Protein AF-A0A0F9GPG9-F1 (afdb_monomer)

pLDDT: mean 89.36, std 7.51, range [55.94, 97.75]

Secondary structure (DSSP, 8-state):
---PPP-HHHHHHHHHHHHHHHT-SSPPPPS-S-TT-GGGGG-TTHHHHH--SS---S---SS--GGGBTTEEEEEETTEEEEEETTT-SB--SPPTT--B-GGG-SSEEEEEEEE-TT--EEEEEEETTS-EEEESSSTT-B-HHHHTTS-TGGGS-HHHHHHHHHH-------PPPGGGGS-TTTEEEEEEEEGGGHHHHHHHHHSS-GGGSPPSEEEE-SSEEEEEETTTEEEEEETTSEEEEEEE--

Organism: NCBI:txid412755

Nearest PDB structures (foldseek):
  3q1i-assembly1_A  TM=3.525E-01  e=1.245E-01  Homo sapiens
  9gvj-assembly1_A  TM=6.047E-01  e=9.424E-01  Homo sapiens
  6ax4-assembly1_A  TM=2.260E-01  e=9.812E-02  Homo sapiens
  8eti-assembly1_5  TM=2.916E-01  e=1.196E+00  Schizosaccharomyces pombe

Structure (mmCIF, N/CA/C/O backbone):
data_AF-A0A0F9GPG9-F1
#
_entry.id   AF-A0A0F9GPG9-F1
#
loop_
_atom_site.group_PDB
_atom_site.id
_atom_site.type_symbol
_atom_site.label_atom_id
_atom_site.label_alt_id
_atom_site.label_comp_id
_atom_site.label_asym_id
_atom_site.label_entity_id
_atom_site.label_seq_id
_atom_site.pdbx_PDB_ins_code
_atom_site.Cartn_x
_atom_site.Cartn_y
_atom_site.Cartn_z
_atom_site.occupancy
_atom_site.B_iso_or_equiv
_atom_site.auth_seq_id
_atom_site.auth_comp_id
_atom_site.auth_asym_id
_atom_site.auth_atom_id
_atom_site.pdbx_PDB_model_num
ATOM 1 N N . SER A 1 1 ? 16.331 -36.054 -26.263 1.00 68.69 1 SER A N 1
ATOM 2 C CA . SER A 1 1 ? 16.719 -34.636 -26.352 1.00 68.69 1 SER A CA 1
ATOM 3 C C . SER A 1 1 ? 15.839 -33.972 -27.388 1.00 68.69 1 SER A C 1
ATOM 5 O O . SER A 1 1 ? 15.590 -34.566 -28.433 1.00 68.69 1 SER A O 1
ATOM 7 N N . GLU A 1 2 ? 15.337 -32.779 -27.102 1.00 76.94 2 GLU A N 1
ATOM 8 C CA . GLU A 1 2 ? 14.617 -31.983 -28.095 1.00 76.94 2 GLU A CA 1
ATOM 9 C C . GLU A 1 2 ? 15.637 -31.243 -28.975 1.00 76.94 2 GLU A C 1
ATOM 11 O O . GLU A 1 2 ? 16.604 -30.677 -28.465 1.00 76.94 2 GLU A O 1
ATOM 16 N N . ARG A 1 3 ? 15.480 -31.305 -30.302 1.00 82.81 3 ARG A N 1
ATOM 17 C CA . ARG A 1 3 ? 16.313 -30.563 -31.261 1.00 82.81 3 ARG A CA 1
ATOM 18 C C . ARG A 1 3 ? 15.486 -29.406 -31.807 1.00 82.81 3 ARG A C 1
ATOM 20 O O . ARG A 1 3 ? 14.635 -29.618 -32.664 1.00 82.81 3 ARG A O 1
ATOM 27 N N . VAL A 1 4 ? 15.750 -28.199 -31.320 1.00 84.75 4 VAL A N 1
ATOM 28 C CA . VAL A 1 4 ? 15.078 -26.977 -31.779 1.00 84.75 4 VAL A CA 1
ATOM 29 C C . VAL A 1 4 ? 15.899 -26.348 -32.907 1.00 84.75 4 VAL A C 1
ATOM 31 O O . VAL A 1 4 ? 17.116 -26.194 -32.784 1.00 84.75 4 VAL A O 1
ATOM 34 N N . ARG A 1 5 ? 15.255 -26.006 -34.030 1.00 89.81 5 ARG A N 1
ATOM 35 C CA . ARG A 1 5 ? 15.913 -25.311 -35.147 1.00 89.81 5 ARG A CA 1
ATOM 36 C C . ARG A 1 5 ? 16.256 -23.884 -34.718 1.00 89.81 5 ARG A C 1
ATOM 38 O O . ARG A 1 5 ? 15.381 -23.157 -34.266 1.00 89.81 5 ARG A O 1
ATOM 45 N N . TYR A 1 6 ? 17.515 -23.482 -34.890 1.00 91.25 6 TYR A N 1
ATOM 46 C CA . TYR A 1 6 ? 17.939 -22.113 -34.605 1.00 91.25 6 TYR A CA 1
ATOM 47 C C . TYR A 1 6 ? 17.293 -21.131 -35.590 1.00 91.25 6 TYR A C 1
ATOM 49 O O . TYR A 1 6 ? 17.505 -21.231 -36.801 1.00 91.25 6 TYR A O 1
ATOM 57 N N . ASP A 1 7 ? 16.533 -20.180 -35.051 1.00 95.00 7 ASP A N 1
ATOM 58 C CA . ASP A 1 7 ? 15.988 -19.036 -35.772 1.00 95.00 7 ASP A CA 1
ATOM 59 C C . ASP A 1 7 ? 16.677 -17.763 -35.275 1.00 95.00 7 ASP A C 1
ATOM 61 O O . ASP A 1 7 ? 16.446 -17.280 -34.165 1.00 95.00 7 ASP A O 1
ATOM 65 N N . ARG A 1 8 ? 17.558 -17.222 -36.116 1.00 95.25 8 ARG A N 1
ATOM 66 C CA . ARG A 1 8 ? 18.356 -16.042 -35.784 1.00 95.25 8 ARG A CA 1
ATOM 67 C C . ARG A 1 8 ? 17.502 -14.793 -35.565 1.00 95.25 8 ARG A C 1
ATOM 69 O O . ARG A 1 8 ? 17.869 -13.976 -34.724 1.00 95.25 8 ARG A O 1
ATOM 76 N N . VAL A 1 9 ? 16.416 -14.634 -36.321 1.00 96.31 9 VAL A N 1
ATOM 77 C CA . VAL A 1 9 ? 15.553 -13.446 -36.242 1.00 96.31 9 VAL A CA 1
ATOM 78 C C . VAL A 1 9 ? 14.793 -13.478 -34.926 1.00 96.31 9 VAL A C 1
ATOM 80 O O . VAL A 1 9 ? 14.908 -12.548 -34.132 1.00 96.31 9 VAL A O 1
ATOM 83 N N . PHE A 1 10 ? 14.148 -14.607 -34.631 1.00 94.81 10 PHE A N 1
ATOM 84 C CA . PHE A 1 10 ? 13.425 -14.797 -33.377 1.00 94.81 10 PHE A CA 1
ATOM 85 C C . PHE A 1 10 ? 14.330 -14.630 -32.146 1.00 94.81 10 PHE A C 1
ATOM 87 O O . PHE A 1 10 ? 13.951 -13.988 -31.166 1.00 94.81 10 PHE A O 1
ATOM 94 N N . CYS A 1 11 ? 15.563 -15.151 -32.196 1.00 94.88 11 CYS A N 1
ATOM 95 C CA . CYS A 1 11 ? 16.537 -14.930 -31.127 1.00 94.88 11 CYS A CA 1
ATOM 96 C C . CYS A 1 11 ? 16.892 -13.445 -30.950 1.00 94.88 11 CYS A C 1
ATOM 98 O O . CYS A 1 11 ? 17.028 -12.992 -29.814 1.00 94.88 11 CYS A O 1
ATOM 100 N N . GLY A 1 12 ? 17.031 -12.690 -32.043 1.00 96.62 12 GLY A N 1
ATOM 101 C CA . GLY A 1 12 ? 17.255 -11.244 -31.992 1.00 96.62 12 GLY A CA 1
ATOM 102 C C . GLY A 1 12 ? 16.108 -10.506 -31.299 1.00 96.62 12 GLY A C 1
ATOM 103 O O . GLY A 1 12 ? 16.347 -9.733 -30.372 1.00 96.62 12 GLY A O 1
ATOM 104 N N . ASP A 1 13 ? 14.866 -10.817 -31.668 1.00 96.94 13 ASP A N 1
ATOM 105 C CA . ASP A 1 13 ? 13.670 -10.195 -31.083 1.00 96.94 13 ASP A CA 1
ATOM 106 C C . ASP A 1 13 ? 13.546 -10.469 -29.577 1.00 96.94 13 ASP A C 1
ATOM 108 O O . ASP A 1 13 ? 13.182 -9.587 -28.790 1.00 96.94 13 ASP A O 1
ATOM 112 N N . LEU A 1 14 ? 13.889 -11.687 -29.147 1.00 95.94 14 LEU A N 1
ATOM 113 C CA . LEU A 1 14 ? 13.918 -12.046 -27.730 1.00 95.94 14 LEU A CA 1
ATOM 114 C C . LEU A 1 14 ? 14.990 -11.274 -26.955 1.00 95.94 14 LEU A C 1
ATOM 116 O O . LEU A 1 14 ? 14.722 -10.850 -25.829 1.00 95.94 14 LEU A O 1
ATOM 120 N N . LEU A 1 15 ? 16.174 -11.063 -27.538 1.00 94.12 15 LEU A N 1
ATOM 121 C CA . LEU A 1 15 ? 17.240 -10.275 -26.912 1.00 94.12 15 LEU A CA 1
ATOM 122 C C . LEU A 1 15 ? 16.834 -8.808 -26.752 1.00 94.12 15 LEU A C 1
ATOM 124 O O . LEU A 1 15 ? 17.028 -8.238 -25.678 1.00 94.12 15 LEU A O 1
ATOM 128 N N . GLU A 1 16 ? 16.202 -8.214 -27.764 1.00 95.12 16 GLU A N 1
ATOM 129 C CA . GLU A 1 16 ? 15.702 -6.839 -27.679 1.00 95.12 16 GLU A CA 1
ATOM 130 C C . GLU A 1 16 ? 14.560 -6.704 -26.662 1.00 95.12 16 GLU A C 1
ATOM 132 O O . GLU A 1 16 ? 14.532 -5.763 -25.862 1.00 95.12 16 GLU A O 1
ATOM 137 N N . LYS A 1 17 ? 13.648 -7.685 -26.601 1.00 94.44 17 LYS A N 1
ATOM 138 C CA . LYS A 1 17 ? 12.618 -7.744 -25.553 1.00 94.44 17 LYS A CA 1
ATOM 139 C C . LYS A 1 17 ? 13.243 -7.847 -24.161 1.00 94.44 17 LYS A C 1
ATOM 141 O O . LYS A 1 17 ? 12.819 -7.125 -23.258 1.00 94.44 17 LYS A O 1
ATOM 146 N N . ALA A 1 18 ? 14.233 -8.721 -23.982 1.00 92.06 18 ALA A N 1
ATOM 147 C CA . ALA A 1 18 ? 14.932 -8.883 -22.712 1.00 92.06 18 ALA A CA 1
ATOM 148 C C . ALA A 1 18 ? 15.613 -7.577 -22.299 1.00 92.06 18 ALA A C 1
ATOM 150 O O . ALA A 1 18 ? 15.407 -7.120 -21.177 1.00 92.06 18 ALA A O 1
ATOM 151 N N . LYS A 1 19 ? 16.335 -6.930 -23.223 1.00 91.25 19 LYS A N 1
ATOM 152 C CA . LYS A 1 19 ? 16.981 -5.633 -23.006 1.00 91.25 19 LYS A CA 1
ATOM 153 C C . LYS A 1 19 ? 15.976 -4.581 -22.542 1.00 91.25 19 LYS A C 1
ATOM 155 O O . LYS A 1 19 ? 16.194 -3.977 -21.498 1.00 91.25 19 LYS A O 1
ATOM 160 N N . ARG A 1 20 ? 14.840 -4.439 -23.236 1.00 91.88 20 ARG A N 1
ATOM 161 C CA . ARG A 1 20 ? 13.764 -3.510 -22.851 1.00 91.88 20 ARG A CA 1
ATOM 162 C C . ARG A 1 20 ? 13.252 -3.756 -21.430 1.00 91.88 20 ARG A C 1
ATOM 164 O O . ARG A 1 20 ? 13.026 -2.800 -20.698 1.00 91.88 20 ARG A O 1
ATOM 171 N N . ILE A 1 21 ? 13.069 -5.019 -21.039 1.00 91.31 21 ILE A N 1
ATOM 172 C CA . ILE A 1 21 ? 12.574 -5.383 -19.703 1.00 91.31 21 ILE A CA 1
ATOM 173 C C . ILE A 1 21 ? 13.621 -5.070 -18.629 1.00 91.31 21 ILE A C 1
ATOM 175 O O . ILE A 1 21 ? 13.302 -4.423 -17.634 1.00 91.31 21 ILE A O 1
ATOM 179 N N . ILE A 1 22 ? 14.872 -5.503 -18.812 1.00 88.56 22 ILE A N 1
ATOM 180 C CA . ILE A 1 22 ? 15.907 -5.352 -17.775 1.00 88.56 22 ILE A CA 1
ATOM 181 C C . ILE A 1 22 ? 16.352 -3.900 -17.580 1.00 88.56 22 ILE A C 1
ATOM 183 O O . ILE A 1 22 ? 16.877 -3.581 -16.513 1.00 88.56 22 ILE A O 1
ATOM 187 N N . THR A 1 23 ? 16.152 -3.036 -18.583 1.00 90.88 23 THR A N 1
ATOM 188 C CA . THR A 1 23 ? 16.449 -1.599 -18.502 1.00 90.88 23 THR A CA 1
ATOM 189 C C . THR A 1 23 ? 15.229 -0.730 -18.197 1.00 90.88 23 THR A C 1
ATOM 191 O O . THR A 1 23 ? 15.353 0.493 -18.232 1.00 90.88 23 THR A O 1
ATOM 194 N N . SER A 1 24 ? 14.053 -1.312 -17.943 1.00 90.81 24 SER A N 1
ATOM 195 C CA . SER A 1 24 ? 12.853 -0.532 -17.624 1.00 90.81 24 SER A CA 1
ATOM 196 C C . SER A 1 24 ? 12.972 0.100 -16.239 1.00 90.81 24 SER A C 1
ATOM 198 O O . SER A 1 24 ? 13.228 -0.609 -15.268 1.00 90.81 24 SER A O 1
ATOM 200 N N . TYR A 1 25 ? 12.755 1.413 -16.148 1.00 87.56 25 TYR A N 1
ATOM 201 C CA . TYR A 1 25 ? 12.694 2.146 -14.874 1.00 87.56 25 TYR A CA 1
ATOM 202 C C . TYR A 1 25 ? 11.343 1.991 -14.176 1.00 87.56 25 TYR A C 1
ATOM 204 O O . TYR A 1 25 ? 11.247 2.154 -12.965 1.00 87.56 25 TYR A O 1
ATOM 212 N N . GLU A 1 26 ? 10.304 1.667 -14.941 1.00 88.06 26 GLU A N 1
ATOM 213 C CA . GLU A 1 26 ? 8.936 1.558 -14.455 1.00 88.06 26 GLU A CA 1
ATOM 214 C C . GLU A 1 26 ? 8.450 0.107 -14.522 1.00 88.06 26 GLU A C 1
ATOM 216 O O . GLU A 1 26 ? 8.927 -0.674 -15.364 1.00 88.06 26 GLU A O 1
ATOM 221 N N . PRO A 1 27 ? 7.504 -0.280 -13.646 1.00 88.88 27 PRO A N 1
ATOM 222 C CA . PRO A 1 27 ? 6.805 -1.543 -13.806 1.00 88.88 27 PRO A CA 1
ATOM 223 C C . PRO A 1 27 ? 6.096 -1.585 -15.171 1.00 88.88 27 PRO A C 1
ATOM 225 O O . PRO A 1 27 ? 5.687 -0.547 -15.695 1.00 88.88 27 PRO A O 1
ATOM 228 N N . PRO A 1 28 ? 5.944 -2.777 -15.772 1.00 89.81 28 PRO A N 1
ATOM 229 C CA . PRO A 1 28 ? 5.244 -2.905 -17.040 1.00 89.81 28 PRO A CA 1
ATOM 230 C C . PRO A 1 28 ? 3.788 -2.430 -16.909 1.00 89.81 28 PRO A C 1
ATOM 232 O O . PRO A 1 28 ? 3.188 -2.573 -15.838 1.00 89.81 28 PRO A O 1
ATOM 235 N N . PRO A 1 29 ? 3.186 -1.919 -17.998 1.00 88.88 29 PRO A N 1
ATOM 236 C CA . PRO A 1 29 ? 1.769 -1.595 -18.000 1.00 88.88 29 PRO A CA 1
ATOM 237 C C . PRO A 1 29 ? 0.932 -2.851 -17.737 1.00 88.88 29 PRO A C 1
ATOM 239 O O . PRO A 1 29 ? 1.374 -3.984 -17.956 1.00 88.88 29 PRO A O 1
ATOM 242 N N . ARG A 1 30 ? -0.314 -2.646 -17.300 1.00 90.12 30 ARG A N 1
ATOM 243 C CA . ARG A 1 30 ? -1.268 -3.745 -17.120 1.00 90.12 30 ARG A CA 1
ATOM 244 C C . ARG A 1 30 ? -1.416 -4.522 -18.427 1.00 90.12 30 ARG A C 1
ATOM 246 O O . ARG A 1 30 ? -1.645 -3.931 -19.478 1.00 90.12 30 ARG A O 1
ATOM 253 N N . ALA A 1 31 ? -1.347 -5.847 -18.338 1.00 91.38 31 ALA A N 1
ATOM 254 C CA . ALA A 1 31 ? -1.571 -6.718 -19.490 1.00 91.38 31 ALA A CA 1
ATOM 255 C C . ALA A 1 31 ? -3.038 -6.706 -19.958 1.00 91.38 31 ALA A C 1
ATOM 257 O O . ALA A 1 31 ? -3.307 -6.878 -21.143 1.00 91.38 31 ALA A O 1
ATOM 258 N N . PHE A 1 32 ? -3.979 -6.475 -19.033 1.00 93.69 32 PHE A N 1
ATOM 259 C CA . PHE A 1 32 ? -5.420 -6.534 -19.280 1.00 93.69 32 PHE A CA 1
ATOM 260 C C . PHE A 1 32 ? -6.154 -5.366 -18.619 1.00 93.69 32 PHE A C 1
ATOM 262 O O . PHE A 1 32 ? -5.660 -4.754 -17.671 1.00 93.69 32 PHE A O 1
ATOM 269 N N . ASN A 1 33 ? -7.364 -5.088 -19.104 1.00 92.31 33 ASN A N 1
ATOM 270 C CA . ASN A 1 33 ? -8.219 -3.993 -18.642 1.00 92.31 33 ASN A CA 1
ATOM 271 C C . ASN A 1 33 ? -9.228 -4.395 -17.551 1.00 92.31 33 ASN A C 1
ATOM 273 O O . ASN A 1 33 ? -9.909 -3.521 -17.022 1.00 92.31 33 ASN A O 1
ATOM 277 N N . ARG A 1 34 ? -9.319 -5.682 -17.183 1.00 91.06 34 ARG A N 1
ATOM 278 C CA . ARG A 1 34 ? -10.198 -6.161 -16.105 1.00 91.06 34 ARG A CA 1
ATOM 279 C C . ARG A 1 34 ? -9.460 -7.049 -15.105 1.00 91.06 34 ARG A C 1
ATOM 281 O O . ARG A 1 34 ? -8.709 -7.940 -15.500 1.00 91.06 34 ARG A O 1
ATOM 288 N N . ARG A 1 35 ? -9.714 -6.833 -13.808 1.00 89.94 35 ARG A N 1
ATOM 289 C CA . ARG A 1 35 ? -9.111 -7.589 -12.689 1.00 89.94 35 ARG A CA 1
ATOM 290 C C . ARG A 1 35 ? -9.502 -9.070 -12.684 1.00 89.94 35 ARG A C 1
ATOM 292 O O . ARG A 1 35 ? -8.724 -9.912 -12.230 1.00 89.94 35 ARG A O 1
ATOM 299 N N . ASP A 1 36 ? -10.712 -9.374 -13.131 1.00 89.38 36 ASP A N 1
ATOM 300 C CA . ASP A 1 36 ? -11.318 -10.707 -13.159 1.00 89.38 36 ASP A CA 1
ATOM 301 C C . ASP A 1 36 ? -11.015 -11.486 -14.450 1.00 89.38 36 ASP A C 1
ATOM 303 O O . ASP A 1 36 ? -11.501 -12.602 -14.619 1.00 89.38 36 ASP A O 1
ATOM 307 N N . TYR A 1 37 ? -10.182 -10.941 -15.347 1.00 95.25 37 TYR A N 1
ATOM 308 C CA . TYR A 1 37 ? -9.718 -11.676 -16.519 1.00 95.25 37 TYR A CA 1
ATOM 309 C C . TYR A 1 37 ? -9.023 -12.978 -16.097 1.00 95.25 37 TYR A C 1
ATOM 311 O O . TYR A 1 37 ? -8.226 -12.975 -15.155 1.00 95.25 37 TYR A O 1
ATOM 319 N N . TYR A 1 38 ? -9.313 -14.089 -16.783 1.00 94.00 38 TYR A N 1
ATOM 320 C CA . TYR A 1 38 ? -8.936 -15.428 -16.310 1.00 94.00 38 TYR A CA 1
ATOM 321 C C . TYR A 1 38 ? -7.421 -15.572 -16.064 1.00 94.00 38 TYR A C 1
ATOM 323 O O . TYR A 1 38 ? -7.024 -16.135 -15.048 1.00 94.00 38 TYR A O 1
ATOM 331 N N . GLU A 1 39 ? -6.567 -14.961 -16.896 1.00 94.94 39 GLU A N 1
ATOM 332 C CA . GLU A 1 39 ? -5.103 -14.989 -16.707 1.00 94.94 39 GLU A CA 1
ATOM 333 C C . GLU A 1 39 ? -4.634 -14.150 -15.514 1.00 94.94 39 GLU A C 1
ATOM 335 O O . GLU A 1 39 ? -3.650 -14.489 -14.859 1.00 94.94 39 GLU A O 1
ATOM 340 N N . CYS A 1 40 ? -5.364 -13.087 -15.157 1.00 92.56 40 CYS A N 1
ATOM 341 C CA . CYS A 1 40 ? -5.119 -12.377 -13.902 1.00 92.56 40 CYS A CA 1
ATOM 342 C C . CYS A 1 40 ? -5.455 -13.248 -12.685 1.00 92.56 40 CYS A C 1
ATOM 344 O O . CYS A 1 40 ? -4.947 -12.973 -11.603 1.00 92.56 40 CYS A O 1
ATOM 346 N N . GLY A 1 41 ? -6.290 -14.282 -12.829 1.00 88.19 41 GLY A N 1
ATOM 347 C CA . GLY A 1 41 ? -6.581 -15.260 -11.778 1.00 88.19 41 GLY A CA 1
ATOM 348 C C . GLY A 1 41 ? -5.370 -16.092 -11.347 1.00 88.19 41 GLY A C 1
ATOM 349 O O . GLY A 1 41 ? -5.319 -16.504 -10.192 1.00 88.19 41 GLY A O 1
ATOM 350 N N . TRP A 1 42 ? -4.388 -16.280 -12.233 1.00 91.12 42 TRP A N 1
ATOM 351 C CA . TRP A 1 42 ? -3.187 -17.096 -11.993 1.00 91.12 42 TRP A CA 1
ATOM 352 C C . TRP A 1 42 ? -1.891 -16.279 -11.905 1.00 91.12 42 TRP A C 1
ATOM 354 O O . TRP A 1 42 ? -0.800 -16.840 -11.889 1.00 91.12 42 TRP A O 1
ATOM 364 N N . CYS A 1 43 ? -1.985 -14.949 -11.880 1.00 92.19 43 CYS A N 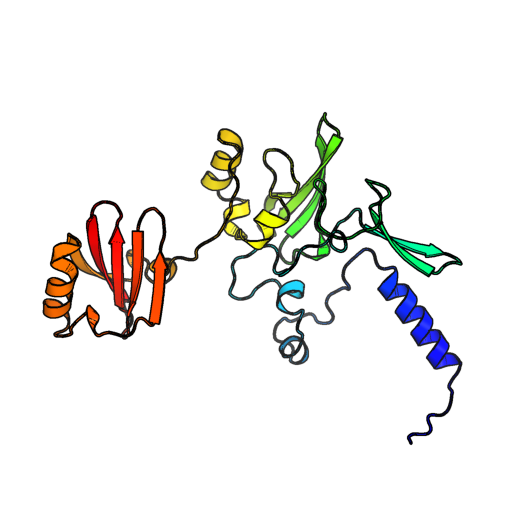1
ATOM 365 C CA . CYS A 1 43 ? -0.820 -14.073 -11.823 1.00 92.19 43 CYS A CA 1
ATOM 366 C C . CYS A 1 43 ? -0.409 -13.788 -10.371 1.00 92.19 43 CYS A C 1
ATOM 368 O O . CYS A 1 43 ? -1.145 -13.122 -9.642 1.00 92.19 43 CYS A O 1
ATOM 370 N N . ASP A 1 44 ? 0.805 -14.177 -9.977 1.00 91.06 44 ASP A N 1
ATOM 371 C CA . ASP A 1 44 ? 1.345 -13.907 -8.630 1.00 91.06 44 ASP A CA 1
ATOM 372 C C . ASP A 1 44 ? 1.445 -12.407 -8.303 1.00 91.06 44 ASP A C 1
ATOM 374 O O . ASP A 1 44 ? 1.366 -11.993 -7.148 1.00 91.06 44 ASP A O 1
ATOM 378 N N . ALA A 1 45 ? 1.589 -11.568 -9.331 1.00 90.50 45 ALA A N 1
ATOM 379 C CA . ALA A 1 45 ? 1.670 -10.118 -9.196 1.00 90.50 45 ALA A CA 1
ATOM 380 C C . ALA A 1 45 ? 0.294 -9.426 -9.225 1.00 90.50 45 ALA A C 1
ATOM 382 O O . ALA A 1 45 ? 0.246 -8.198 -9.297 1.00 90.50 45 ALA A O 1
ATOM 383 N N . LYS A 1 46 ? -0.828 -10.166 -9.184 1.00 90.00 46 LYS A N 1
ATOM 384 C CA . LYS A 1 46 ? -2.184 -9.598 -9.295 1.00 90.00 46 LYS A CA 1
ATOM 385 C C . LYS A 1 46 ? -2.441 -8.495 -8.274 1.00 90.00 46 LYS A C 1
ATOM 387 O O . LYS A 1 46 ? -2.942 -7.442 -8.657 1.00 90.00 46 LYS A O 1
ATOM 392 N N . GLU A 1 47 ? -2.080 -8.718 -7.013 1.00 87.88 47 GLU A N 1
ATOM 393 C CA . GLU A 1 47 ? -2.330 -7.751 -5.939 1.00 87.88 47 GLU A CA 1
ATOM 394 C C . GLU A 1 47 ? -1.427 -6.515 -6.060 1.00 87.88 47 GLU A C 1
ATOM 396 O O . GLU A 1 47 ? -1.872 -5.420 -5.753 1.00 87.88 47 GLU A O 1
ATOM 401 N N . ILE A 1 48 ? -0.203 -6.644 -6.586 1.00 88.88 48 ILE A N 1
ATOM 402 C CA . ILE A 1 48 ? 0.657 -5.484 -6.891 1.00 88.88 48 ILE A CA 1
ATOM 403 C C . ILE A 1 48 ? 0.085 -4.704 -8.072 1.00 88.88 48 ILE A C 1
ATOM 405 O O . ILE A 1 48 ? -0.048 -3.488 -8.022 1.00 88.88 48 ILE A O 1
ATOM 409 N N . CYS A 1 49 ? -0.289 -5.416 -9.133 1.00 90.56 49 CYS A N 1
ATOM 410 C CA . CYS A 1 49 ? -0.829 -4.828 -10.345 1.00 90.56 49 CYS A CA 1
ATOM 411 C C . CYS A 1 49 ? -2.135 -4.094 -10.039 1.00 90.56 49 CYS A C 1
ATOM 413 O O . CYS A 1 49 ? -2.260 -2.901 -10.284 1.00 90.56 49 CYS A O 1
ATOM 415 N N . TRP A 1 50 ? -3.150 -4.783 -9.526 1.00 88.00 50 TRP A N 1
ATOM 416 C CA . TRP A 1 50 ? -4.491 -4.234 -9.321 1.00 88.00 50 TRP A CA 1
ATOM 417 C C . TRP A 1 50 ? -4.675 -3.508 -7.987 1.00 88.00 50 TRP A C 1
ATOM 419 O O . TRP A 1 50 ? -5.650 -2.773 -7.829 1.00 88.00 50 TRP A O 1
ATOM 429 N N . GLY A 1 51 ? -3.742 -3.651 -7.055 1.00 84.94 51 GLY A N 1
ATOM 430 C CA . GLY A 1 51 ? -3.945 -3.315 -5.652 1.00 84.94 51 GLY A CA 1
ATOM 431 C C . GLY A 1 51 ? -4.576 -4.491 -4.898 1.00 84.94 51 GLY A C 1
ATOM 432 O O . GLY A 1 51 ? -5.197 -5.372 -5.517 1.00 84.94 51 GLY A O 1
ATOM 433 N N . PRO A 1 52 ? -4.437 -4.529 -3.571 1.00 76.50 52 PRO A N 1
ATOM 434 C CA . PRO A 1 52 ? -4.956 -5.626 -2.780 1.00 76.50 52 PRO A CA 1
ATOM 435 C C . PRO A 1 52 ? -6.490 -5.647 -2.757 1.00 76.50 52 PRO A C 1
ATOM 437 O O . PRO A 1 52 ? -7.152 -4.614 -2.772 1.00 76.50 52 PRO A O 1
ATOM 440 N N . SER A 1 53 ? -7.058 -6.849 -2.754 1.00 67.00 53 SER A N 1
ATOM 441 C CA . SER A 1 53 ? -8.506 -7.100 -2.757 1.00 67.00 53 SER A CA 1
ATOM 442 C C . SER A 1 53 ? -9.126 -7.153 -1.358 1.00 67.00 53 SER A C 1
ATOM 444 O O . SER A 1 53 ? -10.316 -6.897 -1.208 1.00 67.00 53 SER A O 1
ATOM 446 N N . ARG A 1 54 ? -8.334 -7.530 -0.346 1.00 55.94 54 ARG A N 1
ATOM 447 C CA . ARG A 1 54 ? -8.796 -7.765 1.039 1.00 55.94 54 ARG A CA 1
ATOM 448 C C . ARG A 1 54 ? -7.892 -7.175 2.115 1.00 55.94 54 ARG A C 1
ATOM 450 O O . ARG A 1 54 ? -8.253 -7.169 3.284 1.00 55.94 54 ARG A O 1
ATOM 457 N N . GLN A 1 55 ? -6.689 -6.760 1.738 1.00 57.06 55 GLN A N 1
ATOM 458 C CA . GLN A 1 55 ? -5.695 -6.239 2.662 1.00 57.06 55 GLN A CA 1
ATOM 459 C C . GLN A 1 55 ? -5.603 -4.757 2.391 1.00 57.06 55 GLN A C 1
ATOM 461 O O . GLN A 1 55 ? -5.106 -4.356 1.350 1.00 57.06 55 GLN A O 1
ATOM 466 N N . ASN A 1 56 ? -6.111 -3.948 3.307 1.00 64.50 56 ASN A N 1
ATOM 467 C CA . ASN A 1 56 ? -6.062 -2.500 3.214 1.00 64.50 56 ASN A CA 1
ATOM 468 C C . ASN A 1 56 ? -4.617 -2.011 3.444 1.00 64.50 56 ASN A C 1
ATOM 470 O O . ASN A 1 56 ? -4.380 -1.250 4.366 1.00 64.50 56 ASN A O 1
ATOM 474 N N . MET A 1 57 ? -3.631 -2.500 2.685 1.00 78.19 57 MET A N 1
ATOM 475 C CA . MET A 1 57 ? -2.263 -1.989 2.677 1.00 78.19 57 MET A CA 1
ATOM 476 C C . MET A 1 57 ? -2.009 -1.264 1.362 1.00 78.19 57 MET A C 1
ATOM 478 O O . MET A 1 57 ? -2.389 -1.734 0.291 1.00 78.19 57 MET A O 1
ATOM 482 N N . VAL A 1 58 ? -1.365 -0.110 1.430 1.00 88.50 58 VAL A N 1
ATOM 483 C CA . VAL A 1 58 ? -1.126 0.726 0.250 1.00 88.50 58 VAL A CA 1
ATOM 484 C C . VAL A 1 58 ? -0.107 0.092 -0.700 1.00 88.50 58 VAL A C 1
ATOM 486 O O . VAL A 1 58 ? -0.263 0.178 -1.918 1.00 88.50 58 VAL A O 1
ATOM 489 N N . LEU A 1 59 ? 0.917 -0.566 -0.154 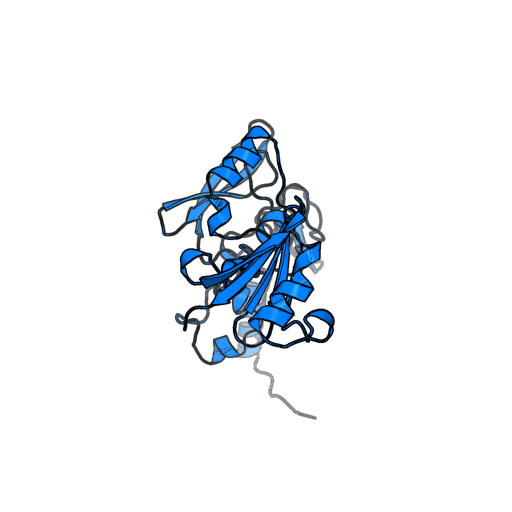1.00 90.38 59 LEU A N 1
ATOM 490 C CA . LEU A 1 59 ? 2.015 -1.162 -0.907 1.00 90.38 59 LEU A CA 1
ATOM 491 C C . LEU A 1 59 ? 2.101 -2.678 -0.644 1.00 90.38 59 LEU A C 1
ATOM 493 O O . LEU A 1 59 ? 2.770 -3.094 0.303 1.00 90.38 59 LEU A O 1
ATOM 497 N N . PRO A 1 60 ? 1.485 -3.527 -1.491 1.00 86.44 60 PRO A N 1
ATOM 498 C CA . PRO A 1 60 ? 1.411 -4.981 -1.305 1.00 86.44 60 PRO A CA 1
ATOM 499 C C . PRO A 1 60 ? 2.703 -5.703 -1.728 1.00 86.44 60 PRO A C 1
ATOM 501 O O . PRO A 1 60 ? 2.696 -6.689 -2.466 1.00 86.44 60 PRO A O 1
ATOM 504 N N . ILE A 1 61 ? 3.845 -5.195 -1.271 1.00 87.62 61 ILE A N 1
ATOM 505 C CA . ILE A 1 61 ? 5.169 -5.773 -1.490 1.00 87.62 61 ILE A CA 1
ATOM 506 C C . ILE A 1 61 ? 5.611 -6.412 -0.181 1.00 87.62 61 ILE A C 1
ATOM 508 O O . ILE A 1 61 ? 5.637 -5.745 0.844 1.00 87.62 61 ILE A O 1
ATOM 512 N N . LYS A 1 62 ? 5.996 -7.692 -0.202 1.00 82.38 62 LYS A N 1
ATOM 513 C CA . LYS A 1 62 ? 6.417 -8.406 1.018 1.00 82.38 62 LYS A CA 1
ATOM 514 C C . LYS A 1 62 ? 7.785 -7.952 1.527 1.00 82.38 62 LYS A C 1
ATOM 516 O O . LYS A 1 62 ? 7.972 -7.772 2.723 1.00 82.38 62 LYS A O 1
ATOM 521 N N . GLN A 1 63 ? 8.733 -7.765 0.612 1.00 89.88 63 GLN A N 1
ATOM 522 C CA . GLN A 1 63 ? 10.101 -7.368 0.927 1.00 89.88 63 GLN A CA 1
ATOM 523 C C . GLN A 1 63 ? 10.474 -6.130 0.118 1.00 89.88 63 GLN A C 1
ATOM 525 O O . GLN A 1 63 ? 10.483 -6.164 -1.117 1.00 89.88 63 GLN A O 1
ATOM 530 N N . LEU A 1 64 ? 10.775 -5.042 0.826 1.00 92.12 64 LEU A N 1
ATOM 531 C CA . LEU A 1 64 ? 11.259 -3.830 0.186 1.00 92.12 64 LEU A CA 1
ATOM 532 C C . LEU A 1 64 ? 12.712 -3.991 -0.263 1.00 92.12 64 LEU A C 1
ATOM 534 O O . LEU A 1 64 ? 13.530 -4.627 0.401 1.00 92.12 64 LEU A O 1
ATOM 538 N N . SER A 1 65 ? 13.043 -3.352 -1.374 1.00 92.81 65 SER A N 1
ATOM 539 C CA . SER A 1 65 ? 14.403 -3.233 -1.883 1.00 92.81 65 SER A CA 1
ATOM 540 C C . SER A 1 65 ? 14.552 -1.917 -2.627 1.00 92.81 65 SER A C 1
ATOM 542 O O . SER A 1 65 ? 13.622 -1.482 -3.303 1.00 92.81 65 SER A O 1
ATOM 544 N N . CYS A 1 66 ? 15.764 -1.352 -2.630 1.00 92.19 66 CYS A N 1
ATOM 545 C CA . CYS A 1 66 ? 16.093 -0.202 -3.472 1.00 92.19 66 CYS A CA 1
ATOM 546 C C . CYS A 1 66 ? 15.820 -0.417 -4.970 1.00 92.19 66 CYS A C 1
ATOM 548 O O . CYS A 1 66 ? 15.783 0.558 -5.705 1.00 92.19 66 CYS A O 1
ATOM 550 N N . ARG A 1 67 ? 15.589 -1.649 -5.446 1.00 90.62 67 ARG A N 1
ATOM 551 C CA . ARG A 1 67 ? 15.080 -1.930 -6.804 1.00 90.62 67 ARG A CA 1
ATOM 552 C C . ARG A 1 67 ? 13.707 -1.320 -7.098 1.00 90.62 67 ARG A C 1
ATOM 554 O O . ARG A 1 67 ? 13.382 -1.134 -8.262 1.00 90.62 67 ARG A O 1
ATOM 561 N N . GLN A 1 68 ? 12.906 -1.060 -6.069 1.00 92.62 68 GLN A N 1
ATOM 562 C CA . GLN A 1 68 ? 11.562 -0.486 -6.174 1.00 92.62 68 GLN A CA 1
ATOM 563 C C . GLN A 1 68 ? 11.579 1.041 -6.025 1.00 92.62 68 GLN A C 1
ATOM 565 O O . GLN A 1 68 ? 10.516 1.648 -5.916 1.00 92.62 68 GLN A O 1
ATOM 570 N N . CYS A 1 69 ? 12.766 1.654 -5.988 1.00 94.50 69 CYS A N 1
ATOM 571 C CA . CYS A 1 69 ? 12.952 3.081 -5.771 1.00 94.50 69 CYS A CA 1
ATOM 572 C C . CYS A 1 69 ? 13.010 3.867 -7.092 1.00 94.50 69 CYS A C 1
ATOM 574 O O . CYS A 1 69 ? 13.593 3.404 -8.069 1.00 94.50 69 CYS A O 1
ATOM 576 N N . CYS A 1 70 ? 12.525 5.108 -7.091 1.00 94.50 70 CYS A N 1
ATOM 577 C CA . CYS A 1 70 ? 12.652 6.068 -8.193 1.00 94.50 70 CYS A CA 1
ATOM 578 C C . CYS A 1 70 ? 14.107 6.416 -8.532 1.00 94.50 70 CYS A C 1
ATOM 580 O O . CYS A 1 70 ? 14.406 6.827 -9.651 1.00 94.50 70 CYS A O 1
ATOM 582 N N . HIS A 1 71 ? 15.027 6.273 -7.575 1.00 93.69 71 HIS A N 1
ATOM 583 C CA . HIS A 1 71 ? 16.453 6.515 -7.807 1.00 93.69 71 HIS A CA 1
ATOM 584 C C . HIS A 1 71 ? 17.182 5.297 -8.385 1.00 93.69 71 HIS A C 1
ATOM 586 O O . HIS A 1 71 ? 18.380 5.388 -8.657 1.00 93.69 71 HIS A O 1
ATOM 592 N N . ALA A 1 72 ? 16.508 4.154 -8.528 1.00 93.81 72 ALA A N 1
ATOM 593 C CA . ALA A 1 72 ? 17.107 2.931 -9.034 1.00 93.81 72 ALA A CA 1
ATOM 594 C C . ALA A 1 72 ? 17.308 3.019 -10.551 1.00 93.81 72 ALA A C 1
ATOM 596 O O . ALA A 1 72 ? 16.358 3.184 -11.311 1.00 93.81 72 ALA A O 1
ATOM 597 N N . THR A 1 73 ? 18.554 2.860 -10.988 1.00 91.75 73 THR A N 1
ATOM 598 C CA . THR A 1 73 ? 18.941 2.973 -12.394 1.00 91.75 73 THR A CA 1
ATOM 599 C C . THR A 1 73 ? 19.633 1.693 -12.861 1.00 91.75 73 THR A C 1
ATOM 601 O O . THR A 1 73 ? 20.618 1.279 -12.233 1.00 91.75 73 THR A O 1
ATOM 604 N N . PRO A 1 74 ? 19.183 1.067 -13.964 1.00 91.25 74 PRO A N 1
ATOM 605 C CA . PRO A 1 74 ? 19.915 -0.008 -14.611 1.00 91.25 74 PRO A CA 1
ATOM 606 C C . PRO A 1 74 ? 21.158 0.551 -15.312 1.00 91.25 74 PRO A C 1
ATOM 608 O O . PRO A 1 74 ? 21.088 1.491 -16.101 1.00 91.25 74 PRO A O 1
ATOM 611 N N . LEU A 1 75 ? 22.306 -0.063 -15.054 1.00 88.44 75 LEU A N 1
ATOM 612 C CA . LEU A 1 75 ? 23.574 0.207 -15.718 1.00 88.44 75 LEU A CA 1
ATOM 613 C C . LEU A 1 75 ? 24.005 -1.045 -16.478 1.00 88.44 75 LEU A C 1
ATOM 615 O O . LEU A 1 75 ? 24.260 -2.085 -15.870 1.00 88.44 75 LEU A O 1
ATOM 619 N N . ILE A 1 76 ? 24.116 -0.927 -17.799 1.00 86.25 76 ILE A N 1
ATOM 620 C CA . ILE A 1 76 ? 24.699 -1.953 -18.667 1.00 86.25 76 ILE A CA 1
ATOM 621 C C . ILE A 1 76 ? 26.014 -1.401 -19.207 1.00 86.25 76 ILE A C 1
ATOM 623 O O . ILE A 1 76 ? 26.038 -0.328 -19.806 1.00 86.25 76 ILE A O 1
ATOM 627 N N . ASN A 1 77 ? 27.108 -2.122 -18.990 1.00 82.06 77 ASN A N 1
ATOM 628 C CA . ASN A 1 77 ? 28.427 -1.780 -19.511 1.00 82.06 77 ASN A CA 1
ATOM 629 C C . ASN A 1 77 ? 29.155 -3.040 -20.011 1.00 82.06 77 ASN A C 1
ATOM 631 O O . ASN A 1 77 ? 28.638 -4.152 -19.919 1.00 82.06 77 ASN A O 1
ATOM 635 N N . GLY A 1 78 ? 30.367 -2.869 -20.549 1.00 72.12 78 GLY A N 1
ATOM 636 C CA . GLY A 1 78 ? 31.166 -3.978 -21.086 1.00 72.12 78 GLY A CA 1
ATOM 637 C C . GLY A 1 78 ? 31.561 -5.053 -20.062 1.00 72.12 78 GLY A C 1
ATOM 638 O O . GLY A 1 78 ? 31.993 -6.126 -20.466 1.00 72.12 78 GLY A O 1
ATOM 639 N N . SER A 1 79 ? 31.403 -4.793 -18.760 1.00 75.69 79 SER A N 1
ATOM 640 C CA . SER A 1 79 ? 31.695 -5.730 -17.668 1.00 75.69 79 SER A CA 1
ATOM 641 C C . SER A 1 79 ? 30.446 -6.351 -17.025 1.00 75.69 79 SER A C 1
ATOM 643 O O . SER A 1 79 ? 30.584 -7.173 -16.121 1.00 75.69 79 SER A O 1
ATOM 645 N N . GLY A 1 80 ? 29.237 -6.020 -17.495 1.00 80.44 80 GLY A N 1
ATOM 646 C CA . GLY A 1 80 ? 27.993 -6.668 -17.077 1.00 80.44 80 GLY A CA 1
ATOM 647 C C . GLY A 1 80 ? 26.797 -5.723 -16.953 1.00 80.44 80 GLY A C 1
ATOM 648 O O . GLY A 1 80 ? 26.792 -4.595 -17.446 1.00 80.44 80 GLY A O 1
ATOM 649 N N . ALA A 1 81 ? 25.755 -6.204 -16.273 1.00 84.25 81 ALA A N 1
ATOM 650 C CA . ALA A 1 81 ? 24.554 -5.440 -15.959 1.00 84.25 81 ALA A CA 1
ATOM 651 C C . ALA A 1 81 ? 24.355 -5.387 -14.442 1.00 84.25 81 ALA A C 1
ATOM 653 O O . ALA A 1 81 ? 24.379 -6.418 -13.769 1.00 84.25 81 ALA A O 1
ATOM 654 N N . ARG A 1 82 ? 24.146 -4.189 -13.895 1.00 87.88 82 ARG A N 1
ATOM 655 C CA . ARG A 1 82 ? 23.874 -3.976 -12.468 1.00 87.88 82 ARG A CA 1
ATOM 656 C C . ARG A 1 82 ? 22.859 -2.865 -12.267 1.00 87.88 82 ARG A C 1
ATOM 658 O O . ARG A 1 82 ? 22.652 -2.044 -13.149 1.00 87.88 82 ARG A O 1
ATOM 665 N N . TRP A 1 83 ? 22.268 -2.812 -11.083 1.00 90.12 83 TRP A N 1
ATOM 666 C CA . TRP A 1 83 ? 21.429 -1.693 -10.670 1.00 90.12 83 TRP A CA 1
ATOM 667 C C . TRP A 1 83 ? 22.175 -0.824 -9.659 1.00 90.12 83 TRP A C 1
ATOM 669 O O . TRP A 1 83 ? 22.844 -1.337 -8.759 1.00 90.12 83 TRP A O 1
ATOM 679 N N . SER A 1 84 ? 22.068 0.493 -9.810 1.00 91.88 84 SER A N 1
ATOM 680 C CA . SER A 1 84 ? 22.690 1.479 -8.921 1.00 91.88 84 SER A CA 1
ATOM 681 C C . SER A 1 84 ? 21.685 2.530 -8.478 1.00 91.88 84 SER A C 1
ATOM 683 O O . SER A 1 84 ? 20.815 2.913 -9.257 1.00 91.88 84 SER A O 1
ATOM 685 N N . CYS A 1 85 ? 21.840 3.044 -7.265 1.00 93.19 85 CYS A N 1
ATOM 686 C CA . CYS A 1 85 ? 21.101 4.211 -6.813 1.00 93.19 85 CYS A CA 1
ATOM 687 C C . CYS A 1 85 ? 21.751 5.481 -7.377 1.00 93.19 85 CYS A C 1
ATOM 689 O O . CYS A 1 85 ? 22.898 5.779 -7.052 1.00 93.19 85 CYS A O 1
ATOM 691 N N . LYS A 1 86 ? 21.025 6.254 -8.192 1.00 91.94 86 LYS A N 1
ATOM 692 C CA . LYS A 1 86 ? 21.510 7.527 -8.753 1.00 91.94 86 LYS A CA 1
ATOM 693 C C . LYS A 1 86 ?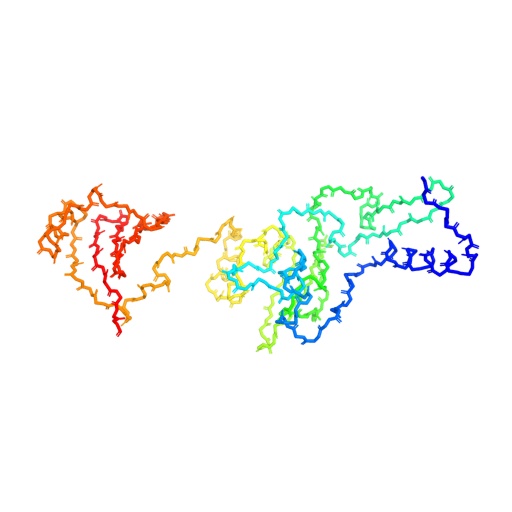 21.760 8.588 -7.675 1.00 91.94 86 LYS A C 1
ATOM 695 O O . LYS A 1 86 ? 22.623 9.436 -7.863 1.00 91.94 86 LYS A O 1
ATOM 700 N N . LYS A 1 87 ? 21.030 8.532 -6.554 1.00 90.88 87 LYS A N 1
ATOM 701 C CA . LYS A 1 87 ? 21.161 9.492 -5.447 1.00 90.88 87 LYS A CA 1
ATOM 702 C C . LYS A 1 87 ? 22.448 9.287 -4.645 1.00 90.88 87 LYS A C 1
ATOM 704 O O . LYS A 1 87 ? 23.163 10.247 -4.393 1.00 90.88 87 LYS A O 1
ATOM 709 N N . HIS A 1 88 ? 22.772 8.040 -4.302 1.00 88.75 88 HIS A N 1
ATOM 710 C CA . HIS A 1 88 ? 23.936 7.723 -3.461 1.00 88.75 88 HIS A CA 1
ATOM 711 C C . HIS A 1 88 ? 25.141 7.164 -4.228 1.00 88.75 88 HIS A C 1
ATOM 713 O O . HIS A 1 88 ? 26.205 6.987 -3.652 1.00 88.75 88 HIS A O 1
ATOM 719 N N . SER A 1 89 ? 24.997 6.866 -5.521 1.00 84.75 89 SER A N 1
ATOM 720 C CA . SER A 1 89 ? 26.040 6.249 -6.358 1.00 84.75 89 SER A CA 1
ATOM 721 C C . SER A 1 89 ? 26.536 4.871 -5.876 1.00 84.75 89 SER A C 1
ATOM 723 O O . SER A 1 89 ? 27.631 4.442 -6.238 1.00 84.75 89 SER A O 1
ATOM 725 N N . PHE A 1 90 ? 25.719 4.136 -5.112 1.00 82.12 90 PHE A N 1
ATOM 726 C CA . PHE A 1 90 ? 26.019 2.775 -4.643 1.00 82.12 90 PHE A CA 1
ATOM 727 C C . PHE A 1 90 ? 25.187 1.706 -5.364 1.00 82.12 90 PHE A C 1
ATOM 729 O O . PHE A 1 90 ? 24.175 2.004 -6.006 1.00 82.12 90 PHE A O 1
ATOM 736 N N . MET A 1 91 ? 25.618 0.444 -5.270 1.00 79.94 91 MET A N 1
ATOM 737 C CA . MET A 1 91 ? 24.844 -0.701 -5.762 1.00 79.94 91 MET A CA 1
ATOM 738 C C . MET A 1 91 ? 23.533 -0.806 -4.976 1.00 79.94 91 MET A C 1
ATOM 740 O O . MET A 1 91 ? 23.533 -0.650 -3.757 1.00 79.94 91 MET A O 1
ATOM 744 N N . VAL A 1 92 ? 22.416 -1.055 -5.664 1.00 81.06 92 VAL A N 1
ATOM 745 C CA . VAL A 1 92 ? 21.143 -1.261 -4.959 1.00 81.06 92 VAL A CA 1
ATOM 746 C C . VAL A 1 92 ? 21.166 -2.591 -4.205 1.00 81.06 92 VAL A C 1
ATOM 748 O O . VAL A 1 92 ? 21.623 -3.603 -4.732 1.00 81.06 92 VAL A O 1
ATOM 751 N N . GLY A 1 93 ? 20.632 -2.580 -2.989 1.00 79.44 93 GLY A N 1
ATOM 752 C CA . GLY A 1 93 ? 20.430 -3.764 -2.160 1.00 79.44 93 GLY A CA 1
ATOM 753 C C . GLY A 1 93 ? 19.167 -3.589 -1.324 1.00 79.44 93 GLY A C 1
ATOM 754 O O . GLY A 1 93 ? 18.063 -3.460 -1.868 1.00 79.44 93 GLY A O 1
ATOM 755 N N . GLU A 1 94 ? 19.340 -3.535 -0.008 1.00 83.56 94 GLU A N 1
ATOM 756 C CA . GLU A 1 94 ? 18.285 -3.162 0.937 1.00 83.56 94 GLU A CA 1
ATOM 757 C C . GLU A 1 94 ? 17.845 -1.702 0.755 1.00 83.56 94 GLU A C 1
ATOM 759 O O . GLU A 1 94 ? 18.506 -0.915 0.076 1.00 83.56 94 GLU A O 1
ATOM 764 N N . THR A 1 95 ? 16.693 -1.338 1.319 1.00 89.62 95 THR A N 1
ATOM 765 C CA . THR A 1 95 ? 16.157 0.031 1.262 1.00 89.62 95 THR A CA 1
ATOM 766 C C . THR A 1 95 ? 17.056 1.031 1.982 1.00 89.62 95 THR A C 1
ATOM 768 O O . THR A 1 95 ? 17.371 0.816 3.150 1.00 89.62 95 THR A O 1
ATOM 771 N N . CYS A 1 96 ? 17.391 2.145 1.329 1.00 91.19 96 CYS A N 1
ATOM 772 C CA . CYS A 1 96 ? 18.078 3.269 1.962 1.00 91.19 96 CYS A CA 1
ATOM 773 C C . CYS A 1 96 ? 17.102 4.248 2.640 1.00 91.19 96 CYS A C 1
ATOM 775 O O . CYS A 1 96 ? 15.884 4.166 2.472 1.00 91.19 96 CYS A O 1
ATOM 777 N N . GLU A 1 97 ? 17.660 5.211 3.371 1.00 91.00 97 GLU A N 1
ATOM 778 C CA . GLU A 1 97 ? 16.930 6.268 4.087 1.00 91.00 97 GLU A CA 1
ATOM 779 C C . GLU A 1 97 ? 16.252 7.287 3.161 1.00 91.00 97 GLU A C 1
ATOM 781 O O . GLU A 1 97 ? 15.388 8.033 3.600 1.00 91.00 97 GLU A O 1
ATOM 786 N N . ASP A 1 98 ? 16.561 7.276 1.865 1.00 93.06 98 ASP A N 1
ATOM 787 C CA . ASP A 1 98 ? 15.950 8.137 0.845 1.00 93.06 98 ASP A CA 1
ATOM 788 C C . ASP A 1 98 ? 14.980 7.379 -0.080 1.00 93.06 98 ASP A C 1
ATOM 790 O O . ASP A 1 98 ? 14.653 7.839 -1.175 1.00 93.06 98 ASP A O 1
ATOM 794 N N . HIS A 1 99 ? 14.545 6.178 0.314 1.00 94.75 99 HIS A N 1
ATOM 795 C CA . HIS A 1 99 ? 13.746 5.312 -0.548 1.00 94.75 99 HIS A CA 1
ATOM 796 C C . HIS A 1 99 ? 12.380 5.916 -0.917 1.00 94.75 99 HIS A C 1
ATOM 798 O O . HIS A 1 99 ? 11.505 6.065 -0.059 1.00 94.75 99 HIS A O 1
ATOM 804 N N . LEU A 1 100 ? 12.175 6.150 -2.217 1.00 95.81 100 LEU A N 1
ATOM 805 C CA . LEU A 1 100 ? 10.917 6.597 -2.816 1.00 95.81 100 LEU A CA 1
ATOM 806 C C . LEU A 1 100 ? 10.376 5.533 -3.771 1.00 95.81 100 LEU A C 1
ATOM 808 O O . LEU A 1 100 ? 10.907 5.367 -4.866 1.00 95.81 100 LEU A O 1
ATOM 812 N N . CYS A 1 101 ? 9.321 4.821 -3.385 1.00 95.12 101 CYS A N 1
ATOM 813 C CA . CYS A 1 101 ? 8.656 3.819 -4.212 1.00 95.12 101 CYS A CA 1
ATOM 814 C C . CYS A 1 101 ? 8.262 4.366 -5.589 1.00 95.12 101 CYS A C 1
ATOM 816 O O . CYS A 1 101 ? 7.757 5.482 -5.712 1.00 95.12 101 CYS A O 1
ATOM 818 N N . LEU A 1 102 ? 8.459 3.541 -6.620 1.00 94.50 102 LEU A N 1
ATOM 819 C CA . LEU A 1 102 ? 8.028 3.831 -7.986 1.00 94.50 102 LEU A CA 1
ATOM 820 C C . LEU A 1 102 ? 6.520 4.150 -8.019 1.00 94.50 102 LEU A C 1
ATOM 822 O O . LEU A 1 102 ? 5.733 3.328 -7.541 1.00 94.50 102 LEU A O 1
ATOM 826 N N . PRO A 1 103 ? 6.091 5.274 -8.629 1.00 93.81 103 PRO A N 1
ATOM 827 C CA . PRO A 1 103 ? 4.680 5.655 -8.679 1.00 93.81 103 PRO A CA 1
ATOM 828 C C . PRO A 1 103 ? 3.773 4.583 -9.291 1.00 93.81 103 PRO A C 1
ATOM 830 O O . PRO A 1 103 ? 2.661 4.380 -8.818 1.00 93.81 103 PRO A O 1
ATOM 833 N N . GLY A 1 104 ? 4.272 3.835 -10.283 1.00 90.81 104 GLY A N 1
ATOM 834 C CA . GLY A 1 104 ? 3.532 2.746 -10.930 1.00 90.81 104 GLY A CA 1
ATOM 835 C C . GLY A 1 104 ? 3.202 1.548 -10.027 1.00 90.81 104 GLY A C 1
ATOM 836 O O . GLY A 1 104 ? 2.528 0.627 -10.479 1.00 90.81 104 GLY A O 1
ATOM 837 N N . LEU A 1 105 ? 3.670 1.530 -8.773 1.00 91.88 105 LEU A N 1
ATOM 838 C CA . LEU A 1 105 ? 3.294 0.527 -7.771 1.00 91.88 105 LEU A CA 1
ATOM 839 C C . LEU A 1 105 ? 1.988 0.873 -7.038 1.00 91.88 105 LEU A C 1
ATOM 841 O O . LEU A 1 105 ? 1.469 0.029 -6.311 1.00 91.88 105 LEU A O 1
ATOM 845 N N . PHE A 1 106 ? 1.451 2.082 -7.225 1.00 91.69 106 PHE A N 1
ATOM 846 C CA . PHE A 1 106 ? 0.199 2.520 -6.614 1.00 91.69 106 PHE A CA 1
ATOM 847 C C . PHE A 1 106 ? -0.923 2.500 -7.652 1.00 91.69 106 PHE A C 1
ATOM 849 O O . PHE A 1 106 ? -0.942 3.288 -8.592 1.00 91.69 106 PHE A O 1
ATOM 856 N N . SER A 1 107 ? -1.886 1.591 -7.491 1.00 89.56 107 SER A N 1
ATOM 857 C CA . SER A 1 107 ? -2.992 1.441 -8.447 1.00 89.56 107 SER A CA 1
ATOM 858 C C . SER A 1 107 ? -4.103 2.483 -8.293 1.00 89.56 107 SER A C 1
ATOM 860 O O . SER A 1 107 ? -4.910 2.624 -9.206 1.00 89.56 107 SER A O 1
ATOM 862 N N . PHE A 1 108 ? -4.158 3.177 -7.153 1.00 89.88 108 PHE A N 1
ATOM 863 C CA . PHE A 1 108 ? -5.259 4.062 -6.754 1.00 89.88 108 PHE A CA 1
ATOM 864 C C . PHE A 1 108 ? -4.873 5.550 -6.691 1.00 89.88 108 PHE A C 1
ATOM 866 O O . PHE A 1 108 ? -5.708 6.383 -6.328 1.00 89.88 108 PHE A O 1
ATOM 873 N N . ALA A 1 109 ? -3.608 5.877 -6.970 1.00 93.62 109 ALA A N 1
ATOM 874 C CA . ALA A 1 109 ? -3.066 7.223 -6.856 1.00 93.62 109 ALA A CA 1
ATOM 875 C C . ALA A 1 109 ? -2.061 7.502 -7.974 1.00 93.62 109 ALA A C 1
ATOM 877 O O . ALA A 1 109 ? -1.335 6.610 -8.409 1.00 93.62 109 ALA A O 1
ATOM 878 N N . ILE A 1 110 ? -1.995 8.758 -8.403 1.00 95.12 110 ILE A N 1
ATOM 879 C CA . ILE A 1 110 ? -1.040 9.237 -9.405 1.00 95.12 110 ILE A CA 1
ATOM 880 C C . ILE A 1 110 ? -0.103 10.280 -8.788 1.00 95.12 110 ILE A C 1
ATOM 882 O O . ILE A 1 110 ? -0.512 10.988 -7.863 1.00 95.12 110 ILE A O 1
ATOM 886 N N . PRO A 1 111 ? 1.148 10.398 -9.266 1.00 96.62 111 PRO A N 1
ATOM 887 C CA . PRO A 1 111 ? 2.035 11.464 -8.819 1.00 96.62 111 PRO A CA 1
ATOM 88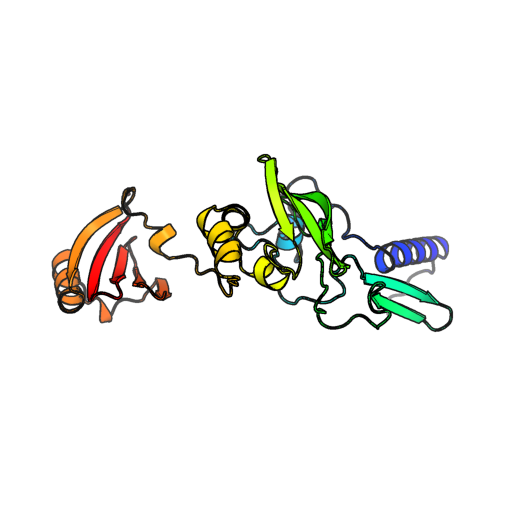8 C C . PRO A 1 111 ? 1.494 12.832 -9.276 1.00 96.62 111 PRO A C 1
ATOM 890 O O . PRO A 1 111 ? 1.180 13.027 -10.446 1.00 96.62 111 PRO A O 1
ATOM 893 N N . ASP A 1 112 ? 1.404 13.775 -8.339 1.00 96.88 112 ASP A N 1
ATOM 894 C CA . ASP A 1 112 ? 0.911 15.157 -8.493 1.00 96.88 112 ASP A CA 1
ATOM 895 C C . ASP A 1 112 ? 2.013 16.199 -8.206 1.00 96.88 112 ASP A C 1
ATOM 897 O O . ASP A 1 112 ? 1.778 17.405 -8.196 1.00 96.88 112 ASP A O 1
ATOM 901 N N . GLY A 1 113 ? 3.242 15.751 -7.946 1.00 96.00 113 GLY A N 1
ATOM 902 C CA . GLY A 1 113 ? 4.392 16.633 -7.782 1.00 96.00 113 GLY A CA 1
ATOM 903 C C . GLY A 1 113 ? 5.571 15.970 -7.085 1.00 96.00 113 GLY A C 1
ATOM 904 O O . GLY A 1 113 ? 5.425 14.964 -6.393 1.00 96.00 113 GLY A O 1
ATOM 905 N N . TYR A 1 114 ? 6.743 16.576 -7.245 1.00 95.31 114 TYR A N 1
ATOM 906 C CA . TYR A 1 114 ? 7.957 16.215 -6.520 1.00 95.31 114 TYR A CA 1
ATOM 907 C C . TYR A 1 114 ? 8.342 17.381 -5.622 1.00 95.31 114 TYR A C 1
ATOM 909 O O . TYR A 1 114 ? 8.441 18.520 -6.079 1.00 95.31 114 TYR A O 1
ATOM 917 N N . VAL A 1 115 ? 8.534 17.092 -4.342 1.00 94.50 115 VAL A N 1
ATOM 918 C CA . VAL A 1 115 ? 8.872 18.075 -3.316 1.00 94.50 115 VAL A CA 1
ATOM 919 C C . VAL A 1 115 ? 10.298 17.807 -2.857 1.00 94.50 115 VAL A C 1
ATOM 921 O O . VAL A 1 115 ? 10.690 16.657 -2.667 1.00 94.50 115 VAL A O 1
ATOM 924 N N . LYS A 1 116 ? 11.072 18.876 -2.686 1.00 94.56 116 LYS A N 1
ATOM 925 C CA . LYS A 1 116 ? 12.370 18.851 -2.018 1.00 94.56 116 LYS A CA 1
ATOM 926 C C . LYS A 1 116 ? 12.352 19.917 -0.934 1.00 94.56 116 LYS A C 1
ATOM 928 O O . LYS A 1 116 ? 12.007 21.061 -1.227 1.00 94.56 116 LYS A O 1
ATOM 933 N N . ASP A 1 117 ? 12.655 19.534 0.298 1.00 89.62 117 ASP A N 1
ATOM 934 C CA . ASP A 1 117 ? 12.719 20.482 1.409 1.00 89.62 117 ASP A CA 1
ATOM 935 C C . ASP A 1 117 ? 14.048 21.260 1.427 1.00 89.62 117 ASP A C 1
ATOM 937 O O . ASP A 1 117 ? 14.919 21.082 0.570 1.00 89.62 117 ASP A O 1
ATOM 941 N N . SER A 1 118 ? 14.198 22.158 2.403 1.00 88.44 118 SER A N 1
ATOM 942 C CA . SER A 1 118 ? 15.403 22.976 2.578 1.00 88.44 118 SER A CA 1
ATOM 943 C C . SER A 1 118 ? 16.659 22.168 2.908 1.00 88.44 118 SER A C 1
ATOM 945 O O . SER A 1 118 ? 17.763 22.655 2.678 1.00 88.44 118 SER A O 1
ATOM 947 N N . GLU A 1 119 ? 16.505 20.954 3.438 1.00 87.62 119 GLU A N 1
ATOM 948 C CA . GLU A 1 119 ? 17.606 20.041 3.764 1.00 87.62 119 GLU A CA 1
ATOM 949 C C . GLU A 1 119 ? 17.957 19.126 2.578 1.00 87.62 119 GLU A C 1
ATOM 951 O O . GLU A 1 119 ? 18.935 18.381 2.613 1.00 87.62 119 GLU A O 1
ATOM 956 N N . GLY A 1 120 ? 17.204 19.225 1.478 1.00 88.56 120 GLY A N 1
ATOM 957 C CA . GLY A 1 120 ? 17.426 18.460 0.260 1.00 88.56 120 GLY A CA 1
ATOM 958 C C . GLY A 1 120 ? 16.778 17.075 0.272 1.00 88.56 120 GLY A C 1
ATOM 959 O O . GLY A 1 120 ? 17.010 16.297 -0.663 1.00 88.56 120 GLY A O 1
ATOM 960 N N . ALA A 1 121 ? 15.959 16.759 1.273 1.00 91.38 121 ALA A N 1
ATOM 961 C CA . ALA A 1 121 ? 15.224 15.510 1.307 1.00 91.38 121 ALA A CA 1
ATOM 962 C C . ALA A 1 121 ? 14.048 15.557 0.322 1.00 91.38 121 ALA A C 1
ATOM 964 O O . ALA A 1 121 ? 13.407 16.587 0.115 1.00 91.38 121 ALA A O 1
ATOM 965 N N . GLU A 1 122 ? 13.819 14.435 -0.360 1.00 95.25 122 GLU A N 1
ATOM 966 C CA . GLU A 1 122 ? 12.912 14.347 -1.506 1.00 95.25 122 GLU A CA 1
ATOM 967 C C . GLU A 1 122 ? 11.642 13.591 -1.129 1.00 95.25 122 GLU A C 1
ATOM 969 O O . GLU A 1 122 ? 11.662 12.654 -0.332 1.00 95.25 122 GLU A O 1
ATOM 974 N N . SER A 1 123 ? 10.516 13.996 -1.703 1.00 96.69 123 SER A N 1
ATOM 975 C CA . SER A 1 123 ? 9.218 13.362 -1.495 1.00 96.69 123 SER A CA 1
ATOM 976 C C . SER A 1 123 ? 8.356 13.472 -2.748 1.00 96.69 123 SER A C 1
ATOM 978 O O . SER A 1 123 ? 8.549 14.357 -3.582 1.00 96.69 123 SER A O 1
ATOM 980 N N . ILE A 1 124 ? 7.396 12.565 -2.890 1.00 97.38 124 ILE A N 1
ATOM 981 C CA . ILE A 1 124 ? 6.441 12.547 -3.999 1.00 97.38 124 ILE A CA 1
ATOM 982 C C . ILE A 1 124 ? 5.065 12.867 -3.433 1.00 97.38 124 ILE A C 1
ATOM 984 O O . ILE A 1 124 ? 4.591 12.191 -2.521 1.00 97.38 124 ILE A O 1
ATOM 988 N N . LYS A 1 125 ? 4.416 13.890 -3.979 1.00 97.44 125 LYS A N 1
ATOM 989 C CA . LYS A 1 125 ? 3.010 14.165 -3.710 1.00 97.44 125 LYS A CA 1
ATOM 990 C C . LYS A 1 125 ? 2.170 13.264 -4.595 1.00 97.44 125 LYS A C 1
ATOM 992 O O . LYS A 1 125 ? 2.351 13.252 -5.808 1.00 97.44 125 LYS A O 1
ATOM 997 N N . PHE A 1 126 ? 1.251 12.534 -3.989 1.00 97.50 126 PHE A N 1
ATOM 998 C CA . PHE A 1 126 ? 0.287 11.696 -4.681 1.00 97.50 126 PHE A CA 1
ATOM 999 C C . PHE A 1 126 ? -1.108 12.290 -4.561 1.00 97.50 126 PHE A C 1
ATOM 1001 O O . PHE A 1 126 ? -1.451 12.900 -3.545 1.00 97.50 126 PHE A O 1
ATOM 1008 N N . LYS A 1 127 ? -1.910 12.086 -5.603 1.00 97.06 127 LYS A N 1
ATOM 1009 C CA . LYS A 1 127 ? -3.324 12.437 -5.659 1.00 97.06 127 LYS A CA 1
ATOM 1010 C C . LYS A 1 127 ? -4.147 11.180 -5.924 1.00 97.06 127 LYS A C 1
ATOM 1012 O O . LYS A 1 127 ? -3.883 10.449 -6.880 1.00 97.06 127 LYS A O 1
ATOM 1017 N N . ASN A 1 128 ? -5.134 10.950 -5.070 1.00 94.31 128 ASN A N 1
ATOM 1018 C CA . ASN A 1 128 ? -6.111 9.876 -5.198 1.00 94.31 128 ASN A CA 1
ATOM 1019 C C . ASN A 1 128 ? -7.207 10.256 -6.212 1.00 94.31 128 ASN A C 1
ATOM 1021 O O . ASN A 1 128 ? -7.367 11.424 -6.576 1.00 94.31 128 ASN A O 1
ATOM 1025 N N . GLU A 1 129 ? -7.999 9.274 -6.645 1.00 90.56 129 GLU A N 1
ATOM 1026 C CA . GLU A 1 129 ? -9.134 9.485 -7.565 1.00 90.56 129 GLU A CA 1
ATOM 1027 C C . GLU A 1 129 ? -10.187 10.468 -7.024 1.00 90.56 129 GLU A C 1
ATOM 1029 O O . GLU A 1 129 ? -10.766 11.233 -7.791 1.00 90.56 129 GLU A O 1
ATOM 1034 N N . ASP A 1 130 ? -10.391 10.495 -5.704 1.00 90.69 130 ASP A N 1
ATOM 1035 C CA . ASP A 1 130 ? -11.299 11.420 -5.011 1.00 90.69 130 ASP A CA 1
ATOM 1036 C C . ASP A 1 130 ? -10.730 12.848 -4.858 1.00 90.69 130 ASP A C 1
ATOM 1038 O O . ASP A 1 130 ? -11.389 13.735 -4.318 1.00 90.69 130 ASP A O 1
ATOM 1042 N N . GLY A 1 131 ? -9.506 13.087 -5.339 1.00 93.38 131 GLY A N 1
ATOM 1043 C CA . GLY 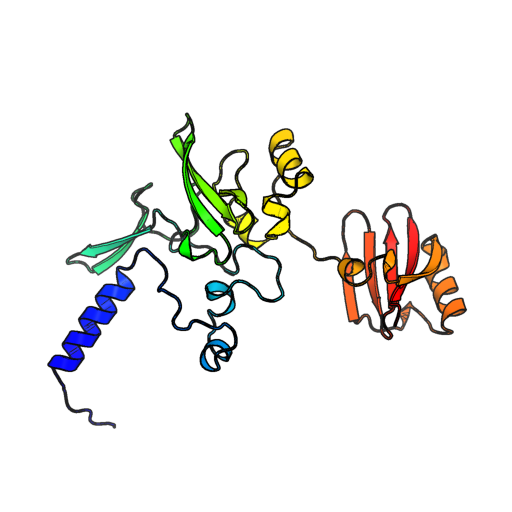A 1 131 ? -8.819 14.373 -5.278 1.00 93.38 131 GLY A CA 1
ATOM 1044 C C . GLY A 1 131 ? -8.041 14.631 -3.988 1.00 93.38 131 GLY A C 1
ATOM 1045 O O . GLY A 1 131 ? -7.311 15.620 -3.928 1.00 93.38 131 GLY A O 1
ATOM 1046 N N . THR A 1 132 ? -8.138 13.756 -2.985 1.00 93.44 132 THR A N 1
ATOM 1047 C CA . THR A 1 132 ? -7.327 13.857 -1.768 1.00 93.44 132 THR A CA 1
ATOM 1048 C C . THR A 1 132 ? -5.846 13.627 -2.074 1.00 93.44 132 THR A C 1
ATOM 1050 O O . THR A 1 132 ? -5.488 12.939 -3.035 1.00 93.44 132 THR A O 1
ATOM 1053 N N . THR A 1 133 ? -4.961 14.223 -1.271 1.00 95.50 133 THR A N 1
ATOM 1054 C CA . THR A 1 133 ? -3.514 14.168 -1.514 1.00 95.50 133 THR A CA 1
ATOM 1055 C C . THR A 1 133 ? -2.730 13.760 -0.283 1.00 95.50 133 THR A C 1
ATOM 1057 O O . THR A 1 133 ? -3.104 14.110 0.832 1.00 95.50 133 THR A O 1
ATOM 1060 N N . TRP A 1 134 ? -1.604 13.091 -0.503 1.00 95.44 134 TRP A N 1
ATOM 1061 C CA . TRP A 1 134 ? -0.693 12.625 0.540 1.00 95.44 134 TRP A CA 1
ATOM 1062 C C . TRP A 1 134 ? 0.757 12.683 0.043 1.00 95.44 134 TRP A C 1
ATOM 1064 O O . TRP A 1 134 ? 1.008 12.773 -1.161 1.00 95.44 134 TRP A O 1
ATOM 1074 N N . LEU A 1 135 ? 1.721 12.667 0.967 1.00 95.81 135 LEU A N 1
ATOM 1075 C CA . LEU A 1 135 ? 3.149 12.735 0.651 1.00 95.81 135 LEU A CA 1
ATOM 1076 C C . LEU A 1 135 ? 3.838 11.405 0.953 1.00 95.81 135 LEU A C 1
ATOM 1078 O O . LEU A 1 135 ? 3.697 10.850 2.042 1.00 95.81 135 LEU A O 1
ATOM 1082 N N . HIS A 1 136 ? 4.617 10.914 -0.003 1.00 96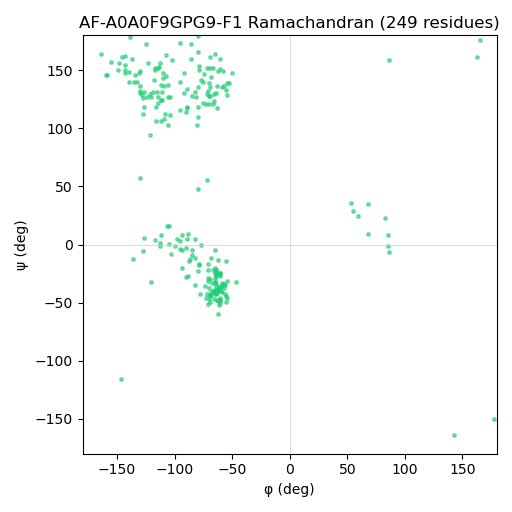.81 136 HIS A N 1
ATOM 1083 C CA . HIS A 1 136 ? 5.494 9.764 0.152 1.00 96.81 136 HIS A CA 1
ATOM 1084 C C . HIS A 1 136 ? 6.949 10.211 0.287 1.00 96.81 136 HIS A C 1
ATOM 1086 O O . HIS A 1 136 ? 7.456 10.923 -0.578 1.00 96.81 136 HIS A O 1
ATOM 1092 N N . GLY A 1 137 ? 7.628 9.756 1.334 1.00 95.06 137 GLY A N 1
ATOM 1093 C CA . GLY A 1 137 ? 8.998 10.144 1.654 1.00 95.06 137 GLY A CA 1
ATOM 1094 C C . GLY A 1 137 ? 9.369 9.751 3.079 1.00 95.06 137 GLY A C 1
ATOM 1095 O O . GLY A 1 137 ? 8.526 9.254 3.828 1.00 95.06 137 GLY A O 1
ATOM 1096 N N . ASN A 1 138 ? 10.625 9.980 3.454 1.00 90.75 138 ASN A N 1
ATOM 1097 C CA . ASN A 1 138 ? 11.141 9.674 4.796 1.00 90.75 138 ASN A CA 1
ATOM 1098 C C . ASN A 1 138 ? 11.330 10.930 5.667 1.00 90.75 138 ASN A C 1
ATOM 1100 O O . ASN A 1 138 ? 12.003 10.882 6.691 1.00 90.75 138 ASN A O 1
ATOM 1104 N N . THR A 1 139 ? 10.722 12.048 5.269 1.00 87.06 139 THR A N 1
ATOM 1105 C CA . THR A 1 139 ? 10.736 13.315 6.008 1.00 87.06 139 THR A CA 1
ATOM 1106 C C . THR A 1 139 ? 9.505 13.470 6.898 1.00 87.06 139 THR A C 1
ATOM 1108 O O . THR A 1 139 ? 8.558 12.674 6.859 1.00 87.06 139 THR A O 1
ATOM 1111 N N . LYS A 1 140 ? 9.503 14.537 7.705 1.00 82.62 140 LYS A N 1
ATOM 1112 C CA . LYS A 1 140 ? 8.342 14.930 8.504 1.00 82.62 140 LYS A CA 1
ATOM 1113 C C . LYS A 1 140 ? 7.110 15.098 7.598 1.00 82.62 140 LYS A C 1
ATOM 1115 O O . LYS A 1 140 ? 7.208 15.646 6.505 1.00 82.62 140 LYS A O 1
ATOM 1120 N N . ASN A 1 141 ? 5.951 14.632 8.066 1.00 85.06 141 ASN A N 1
ATOM 1121 C CA . ASN A 1 141 ? 4.654 14.666 7.364 1.00 85.06 141 ASN A CA 1
ATOM 1122 C C . ASN A 1 141 ? 4.538 13.767 6.120 1.00 85.06 141 ASN A C 1
ATOM 1124 O O . ASN A 1 141 ? 3.524 13.813 5.426 1.00 85.06 141 ASN A O 1
ATOM 1128 N N . CYS A 1 142 ? 5.523 12.903 5.869 1.00 92.31 142 CYS A N 1
ATOM 1129 C CA . CYS A 1 142 ? 5.458 11.913 4.802 1.00 92.31 142 CYS A CA 1
ATOM 1130 C C . CYS A 1 142 ? 5.139 10.504 5.325 1.00 92.31 142 CYS A C 1
ATOM 1132 O O . CYS A 1 142 ? 5.349 10.161 6.496 1.00 92.31 142 CYS A O 1
ATOM 1134 N N . PHE A 1 143 ? 4.637 9.659 4.427 1.00 94.50 143 PHE A N 1
ATOM 1135 C CA . PHE A 1 143 ? 4.511 8.221 4.626 1.00 94.50 143 PHE A CA 1
ATOM 1136 C C . PHE A 1 143 ? 5.723 7.517 4.010 1.00 94.50 143 PHE A C 1
ATOM 1138 O O . PHE A 1 143 ? 5.915 7.553 2.793 1.00 94.50 143 PHE A O 1
ATOM 1145 N N . SER A 1 144 ? 6.534 6.864 4.846 1.00 94.06 144 SER A N 1
ATOM 1146 C CA . SER A 1 144 ? 7.691 6.081 4.400 1.00 94.06 144 SER A CA 1
ATOM 1147 C C . SER A 1 144 ? 7.257 4.827 3.647 1.00 94.06 144 SER A C 1
ATOM 1149 O O . SER A 1 144 ? 6.138 4.341 3.803 1.00 94.06 144 SER A O 1
ATOM 1151 N N . SER A 1 145 ? 8.168 4.230 2.876 1.00 94.25 145 SER A N 1
ATOM 1152 C CA . SER A 1 145 ? 7.879 2.981 2.148 1.00 94.25 145 SER A CA 1
ATOM 1153 C C . SER A 1 145 ? 7.460 1.842 3.086 1.00 94.25 145 SER A C 1
ATOM 1155 O O . SER A 1 145 ? 6.588 1.052 2.743 1.00 94.25 145 SER A O 1
ATOM 1157 N N . ARG A 1 146 ? 8.037 1.797 4.295 1.00 91.50 146 ARG A N 1
ATOM 1158 C CA . ARG A 1 146 ? 7.677 0.829 5.343 1.00 91.50 146 ARG A CA 1
ATOM 1159 C C . ARG A 1 146 ? 6.275 1.079 5.887 1.00 91.50 146 ARG A C 1
ATOM 1161 O O . ARG A 1 146 ? 5.503 0.138 6.021 1.00 91.50 146 ARG A O 1
ATOM 1168 N N . VAL A 1 147 ? 5.917 2.341 6.131 1.00 91.50 147 VAL A N 1
ATOM 1169 C CA . VAL A 1 147 ? 4.558 2.698 6.555 1.00 91.50 147 VAL A CA 1
ATOM 1170 C C . VAL A 1 147 ? 3.538 2.325 5.476 1.00 91.50 147 VAL A C 1
ATOM 1172 O O . VAL A 1 147 ? 2.484 1.788 5.800 1.00 91.50 147 VAL A O 1
ATOM 1175 N N . LEU A 1 148 ? 3.856 2.522 4.193 1.00 92.75 148 LEU A N 1
ATOM 1176 C CA . LEU A 1 148 ? 2.966 2.142 3.090 1.00 92.75 148 LEU A CA 1
ATOM 1177 C C . LEU A 1 148 ? 2.715 0.625 2.988 1.00 92.75 148 LEU A C 1
ATOM 1179 O O . LEU A 1 148 ? 1.667 0.229 2.484 1.00 92.75 148 LEU A O 1
ATOM 1183 N N . GLN A 1 149 ? 3.619 -0.228 3.488 1.00 90.06 149 GLN A N 1
ATOM 1184 C CA . GLN A 1 149 ? 3.387 -1.681 3.556 1.00 90.06 149 GLN A CA 1
ATOM 1185 C C . GLN A 1 149 ? 2.349 -2.085 4.610 1.00 90.06 149 GLN A C 1
ATOM 1187 O O . GLN A 1 149 ? 1.870 -3.217 4.582 1.00 90.06 149 GLN A O 1
ATOM 1192 N N . VAL A 1 150 ? 2.022 -1.198 5.556 1.00 86.38 150 VAL A N 1
ATOM 1193 C CA . VAL A 1 150 ? 1.126 -1.522 6.675 1.00 86.38 150 VAL A CA 1
ATOM 1194 C C . VAL A 1 150 ? -0.120 -0.648 6.721 1.00 86.38 150 VAL A C 1
ATOM 1196 O O . VAL A 1 150 ? -1.159 -1.133 7.139 1.00 86.38 150 VAL A O 1
ATOM 1199 N N . ILE A 1 151 ? -0.054 0.615 6.300 1.00 87.62 151 ILE A N 1
ATOM 1200 C CA . ILE A 1 151 ? -1.177 1.555 6.384 1.00 87.62 151 ILE A CA 1
ATOM 1201 C C . ILE A 1 151 ? -2.201 1.327 5.269 1.00 87.62 151 ILE A C 1
ATOM 1203 O O . ILE A 1 151 ? -1.837 0.954 4.152 1.00 87.62 151 ILE A O 1
ATOM 1207 N N . SER A 1 152 ? -3.465 1.638 5.554 1.00 86.62 152 SER A N 1
ATOM 1208 C CA . SER A 1 152 ? -4.529 1.636 4.554 1.00 86.62 152 SER A CA 1
ATOM 1209 C C . SER A 1 152 ? -4.668 2.917 3.764 1.00 86.62 152 SER A C 1
ATOM 1211 O O . SER A 1 152 ? -4.248 3.989 4.201 1.00 86.62 152 SER A O 1
ATOM 1213 N N . LYS A 1 153 ? -5.310 2.792 2.596 1.00 87.62 153 LYS A N 1
ATOM 1214 C CA . LYS A 1 153 ? -5.610 3.912 1.703 1.00 87.62 153 LYS A CA 1
ATOM 1215 C C . LYS A 1 153 ? -6.386 5.007 2.436 1.00 87.62 153 LYS A C 1
ATOM 1217 O O . LYS A 1 153 ? -6.038 6.174 2.311 1.00 87.62 153 LYS A O 1
ATOM 1222 N N . GLU A 1 154 ? -7.385 4.636 3.233 1.00 85.12 154 GLU A N 1
ATOM 1223 C CA . GLU A 1 154 ? -8.251 5.571 3.965 1.00 85.12 154 GLU A CA 1
ATOM 1224 C C . GLU A 1 154 ? -7.462 6.359 5.020 1.00 85.12 154 GLU A C 1
ATOM 1226 O O . GLU A 1 154 ? -7.748 7.522 5.297 1.00 85.12 154 GLU A O 1
ATOM 1231 N N . ASN A 1 155 ? -6.427 5.737 5.588 1.00 88.62 155 ASN A N 1
ATOM 1232 C CA . ASN A 1 155 ? -5.593 6.333 6.625 1.00 88.62 155 ASN A CA 1
ATOM 1233 C C . ASN A 1 155 ? -4.498 7.261 6.082 1.00 88.62 155 ASN A C 1
ATOM 1235 O O . ASN A 1 155 ? -3.925 8.024 6.858 1.00 88.62 155 ASN A O 1
ATOM 1239 N N . LEU A 1 156 ? -4.235 7.262 4.769 1.00 90.31 156 LEU A N 1
ATOM 1240 C CA . LEU A 1 156 ? -3.328 8.238 4.146 1.00 90.31 156 LEU A CA 1
ATOM 1241 C C . LEU A 1 156 ? -3.853 9.673 4.251 1.00 90.31 156 LEU A C 1
ATOM 1243 O O . LEU A 1 156 ? -3.074 10.622 4.229 1.00 90.31 156 LEU A O 1
ATOM 1247 N N . THR A 1 157 ? -5.174 9.824 4.342 1.00 89.81 157 THR A N 1
ATOM 1248 C CA . THR A 1 157 ? -5.873 11.115 4.301 1.00 89.81 157 THR A CA 1
ATOM 1249 C C . THR A 1 157 ? -6.796 11.313 5.502 1.00 89.81 157 THR A C 1
ATOM 1251 O O . THR A 1 157 ? -7.519 12.305 5.572 1.00 89.81 157 THR A O 1
ATOM 1254 N N . ASN A 1 158 ? -6.775 10.385 6.463 1.00 88.56 158 ASN A N 1
ATOM 1255 C CA . ASN A 1 158 ? -7.508 10.510 7.714 1.00 88.56 158 ASN A CA 1
ATOM 1256 C C . ASN A 1 158 ? -6.933 11.671 8.541 1.00 88.56 158 ASN A C 1
ATOM 1258 O O . ASN A 1 158 ? -5.744 11.686 8.865 1.00 88.56 158 ASN A O 1
ATOM 1262 N N . SER A 1 159 ? -7.783 12.631 8.909 1.00 85.12 159 SER A N 1
ATOM 1263 C CA . SER A 1 159 ? -7.367 13.858 9.595 1.00 85.12 159 SER A CA 1
ATOM 1264 C C . SER A 1 159 ? -6.684 13.603 10.938 1.00 85.12 159 SER A C 1
ATOM 1266 O O . SER A 1 159 ? -5.722 14.294 11.259 1.00 85.12 159 SER A O 1
ATOM 1268 N N . LEU A 1 160 ? -7.121 12.595 11.700 1.00 84.00 160 LEU A N 1
ATOM 1269 C CA . LEU A 1 160 ? -6.496 12.231 12.970 1.00 84.00 160 LEU A CA 1
ATOM 1270 C C . LEU A 1 160 ? -5.106 11.635 12.744 1.00 84.00 160 LEU A C 1
ATOM 1272 O O . LEU A 1 160 ? -4.167 12.012 13.442 1.00 84.00 160 LEU A O 1
ATOM 1276 N N . VAL A 1 161 ? -4.954 10.739 11.765 1.00 85.12 161 VAL A N 1
ATOM 1277 C CA . VAL A 1 161 ? -3.653 10.131 11.439 1.00 85.12 161 VAL A CA 1
ATOM 1278 C C . VAL A 1 161 ? -2.672 11.203 10.970 1.00 85.12 161 VAL A C 1
ATOM 1280 O O . VAL A 1 161 ? -1.553 11.275 11.479 1.00 85.12 161 VAL A O 1
ATOM 1283 N N . VAL A 1 162 ? -3.105 12.069 10.050 1.00 85.56 162 VAL A N 1
ATOM 1284 C CA . VAL A 1 162 ? -2.295 13.173 9.519 1.00 85.56 162 VAL A CA 1
ATOM 1285 C C . VAL A 1 162 ? -1.899 14.139 10.638 1.00 85.56 162 VAL A C 1
ATOM 1287 O O . VAL A 1 162 ? -0.706 14.356 10.846 1.00 85.56 162 VAL A O 1
ATOM 1290 N N . ALA A 1 163 ? -2.858 14.623 11.437 1.00 83.25 163 ALA A N 1
ATOM 1291 C CA . ALA A 1 163 ? -2.579 15.516 12.562 1.00 83.25 163 ALA A CA 1
ATOM 1292 C C . ALA A 1 163 ? -1.638 14.872 13.593 1.00 83.25 163 ALA A C 1
ATOM 1294 O O . ALA A 1 163 ? -0.727 15.520 14.101 1.00 83.25 163 ALA A O 1
ATOM 1295 N N . THR A 1 164 ? -1.808 13.578 13.882 1.00 84.38 164 THR A N 1
ATOM 1296 C CA . THR A 1 164 ? -0.938 12.847 14.818 1.00 84.38 164 THR A CA 1
ATOM 1297 C C . THR A 1 164 ? 0.500 12.773 14.302 1.00 84.38 164 THR A C 1
ATOM 1299 O O . THR A 1 164 ? 1.444 12.994 15.066 1.00 84.38 164 THR A O 1
ATOM 1302 N N . LYS A 1 165 ? 0.695 12.510 13.002 1.00 86.50 165 LYS A N 1
ATOM 1303 C CA . LYS A 1 165 ? 2.028 12.533 12.381 1.00 86.50 165 LYS A CA 1
ATOM 1304 C C . LYS A 1 165 ? 2.647 13.930 12.428 1.00 86.50 165 LYS A C 1
ATOM 1306 O O . LYS A 1 165 ? 3.828 14.047 12.746 1.00 86.50 165 LYS A O 1
ATOM 1311 N N . GLU A 1 166 ? 1.862 14.968 12.159 1.00 84.94 166 GLU A N 1
ATOM 1312 C CA . GLU A 1 166 ? 2.319 16.362 12.160 1.00 84.94 166 GLU A CA 1
ATOM 1313 C C . GLU A 1 166 ? 2.732 16.859 13.551 1.00 84.94 166 GLU A C 1
ATOM 1315 O O . GLU A 1 166 ? 3.803 17.459 13.710 1.00 84.94 166 GLU A O 1
ATOM 1320 N N . LEU A 1 167 ? 1.897 16.587 14.557 1.00 83.69 167 LEU A N 1
ATOM 1321 C CA . LEU A 1 167 ? 2.066 17.071 15.927 1.00 83.69 167 LEU A CA 1
ATOM 1322 C C . LEU A 1 167 ? 3.122 16.282 16.702 1.00 83.69 167 LEU A C 1
ATOM 1324 O O . LEU A 1 167 ? 3.928 16.878 17.414 1.00 83.69 167 LEU A O 1
ATOM 1328 N N . PHE A 1 168 ? 3.134 14.955 16.562 1.00 81.81 168 PHE A N 1
ATOM 1329 C CA . PHE A 1 168 ? 3.931 14.073 17.422 1.00 81.81 168 PHE A CA 1
ATOM 1330 C C . PHE A 1 168 ? 5.073 13.361 16.696 1.00 81.81 168 PHE A C 1
ATOM 1332 O O . PHE A 1 168 ? 5.773 12.563 17.315 1.00 81.81 168 PHE A O 1
ATOM 1339 N N . ASN A 1 169 ? 5.268 13.615 15.396 1.00 79.62 169 ASN A N 1
ATOM 1340 C CA . ASN A 1 169 ? 6.228 12.883 14.562 1.00 79.62 169 ASN A CA 1
ATOM 1341 C C . ASN A 1 169 ? 6.029 11.354 14.640 1.00 79.62 169 ASN A C 1
ATOM 1343 O O . ASN A 1 169 ? 6.984 10.578 14.652 1.00 79.62 169 ASN A O 1
ATOM 1347 N N . ALA A 1 170 ? 4.770 10.922 14.757 1.00 80.44 170 ALA A N 1
ATOM 1348 C CA . ALA A 1 170 ? 4.422 9.525 14.971 1.00 80.44 170 ALA A CA 1
ATOM 1349 C C . ALA A 1 170 ? 4.646 8.656 13.716 1.00 80.44 170 ALA A C 1
ATOM 1351 O O . ALA A 1 170 ? 4.510 9.103 12.567 1.00 80.44 170 ALA A O 1
ATOM 1352 N N . GLU A 1 171 ? 4.924 7.371 13.941 1.00 78.69 171 GLU A N 1
ATOM 1353 C CA . GLU A 1 171 ? 5.081 6.355 12.897 1.00 78.69 171 GLU A CA 1
ATOM 1354 C C . GLU A 1 171 ? 4.037 5.243 13.056 1.00 78.69 171 GLU A C 1
ATOM 1356 O O . GLU A 1 171 ? 3.859 4.686 14.141 1.00 78.69 171 GLU A O 1
ATOM 1361 N N . VAL A 1 172 ? 3.362 4.894 11.957 1.00 80.69 172 VAL A N 1
ATOM 1362 C CA . VAL A 1 172 ? 2.433 3.758 11.913 1.00 80.69 172 VAL A CA 1
ATOM 1363 C C . VAL A 1 172 ? 3.251 2.479 11.753 1.00 80.69 172 VAL A C 1
ATOM 1365 O O . VAL A 1 172 ? 3.824 2.239 10.694 1.00 80.69 172 VAL A O 1
ATOM 1368 N N . LYS A 1 173 ? 3.310 1.658 12.804 1.00 79.44 173 LYS A N 1
ATOM 1369 C CA . LYS A 1 173 ? 4.087 0.403 12.799 1.00 79.44 173 LYS A CA 1
ATOM 1370 C C . LYS A 1 173 ? 3.298 -0.810 12.318 1.00 79.44 173 LYS A C 1
ATOM 1372 O O . LYS A 1 173 ? 3.877 -1.759 11.804 1.00 79.44 173 LYS A O 1
ATOM 1377 N N . SER A 1 174 ? 1.986 -0.785 12.498 1.00 69.00 174 SER A N 1
ATOM 1378 C CA . SER A 1 174 ? 1.097 -1.887 12.154 1.00 69.00 174 SER A CA 1
ATOM 1379 C C . SER A 1 174 ? -0.321 -1.371 12.005 1.00 69.00 174 SER A C 1
ATOM 1381 O O . SER A 1 174 ? -0.738 -0.493 12.762 1.00 69.00 174 SER A O 1
ATOM 1383 N N . LEU A 1 175 ? -1.070 -1.974 11.093 1.00 67.00 175 LEU A N 1
ATOM 1384 C CA . LEU A 1 175 ? -2.510 -1.821 11.000 1.00 67.00 175 LEU A CA 1
ATOM 1385 C C . LEU A 1 175 ? -3.122 -3.140 11.460 1.00 67.00 175 LEU A C 1
ATOM 1387 O O . LEU A 1 175 ? -2.935 -4.168 10.813 1.00 67.00 175 LEU A O 1
ATOM 1391 N N . GLY A 1 176 ? -3.802 -3.132 12.601 1.00 59.78 176 GLY A N 1
ATOM 1392 C CA . GLY A 1 176 ? -4.672 -4.247 12.943 1.00 59.78 176 GLY A CA 1
ATOM 1393 C C . GLY A 1 176 ? -6.048 -3.949 12.374 1.00 59.78 176 GLY A C 1
ATOM 1394 O O . GLY A 1 176 ? -6.660 -2.956 12.754 1.00 59.78 176 GLY A O 1
ATOM 1395 N N . THR A 1 177 ? -6.524 -4.779 11.452 1.00 62.72 177 THR A N 1
ATOM 1396 C CA . THR A 1 177 ? -7.950 -4.799 11.119 1.00 62.72 177 THR A CA 1
ATOM 1397 C C . THR A 1 177 ? -8.657 -5.400 12.320 1.00 62.72 177 THR A C 1
ATOM 1399 O O . THR A 1 177 ? -8.310 -6.502 12.765 1.00 62.72 177 THR A O 1
ATOM 1402 N N . SER A 1 178 ? -9.578 -4.656 12.917 1.00 71.38 178 SER A N 1
ATOM 1403 C CA . SER A 1 178 ? -10.282 -5.181 14.069 1.00 71.38 178 SER A CA 1
ATOM 1404 C C . SER A 1 178 ? -11.332 -6.165 13.602 1.00 71.38 178 SER A C 1
ATOM 1406 O O . SER A 1 178 ? -12.031 -5.932 12.620 1.00 71.38 178 SER A O 1
ATOM 1408 N N . ILE A 1 179 ? -11.515 -7.252 14.349 1.00 82.12 179 ILE A N 1
ATOM 1409 C CA . ILE A 1 179 ? -12.718 -8.075 14.194 1.00 82.12 179 ILE A CA 1
ATOM 1410 C C . ILE A 1 179 ? -13.967 -7.199 14.346 1.00 82.12 179 ILE A C 1
ATOM 1412 O O . ILE A 1 179 ? -14.950 -7.444 13.658 1.00 82.12 179 ILE A O 1
ATOM 1416 N N . LEU A 1 180 ? -13.905 -6.143 15.165 1.00 83.62 180 LEU A N 1
ATOM 1417 C CA . LEU A 1 180 ? -14.999 -5.189 15.346 1.00 83.62 180 LEU A CA 1
ATOM 1418 C C . LEU A 1 180 ? -15.407 -4.467 14.067 1.00 83.62 180 LEU A C 1
ATOM 1420 O O . LEU A 1 180 ? -16.567 -4.091 13.962 1.00 83.62 180 LEU A O 1
ATOM 1424 N N . ASP A 1 181 ? -14.514 -4.336 13.085 1.00 81.19 181 ASP A N 1
ATOM 1425 C CA . ASP A 1 181 ? -14.854 -3.721 11.799 1.00 81.19 181 ASP A CA 1
ATOM 1426 C C . ASP A 1 181 ? -15.893 -4.569 11.039 1.00 81.19 181 ASP A C 1
ATOM 1428 O O . ASP A 1 181 ? -16.648 -4.049 10.224 1.00 81.19 181 ASP A O 1
ATOM 1432 N N . ARG A 1 182 ? -15.965 -5.879 11.329 1.00 82.31 182 ARG A N 1
ATOM 1433 C CA . ARG A 1 182 ? -16.996 -6.802 10.815 1.00 82.31 182 ARG A CA 1
ATOM 1434 C C . ARG A 1 182 ? -18.258 -6.845 11.679 1.00 82.31 182 ARG A C 1
ATOM 1436 O O . ARG A 1 182 ? -19.268 -7.372 11.232 1.00 82.31 182 ARG A O 1
ATOM 1443 N N . TYR A 1 183 ? -18.187 -6.318 12.900 1.00 87.75 183 TYR A N 1
ATOM 1444 C CA . TYR A 1 183 ? -19.268 -6.310 13.888 1.00 87.75 183 TYR A CA 1
ATOM 1445 C C . TYR A 1 183 ? -19.481 -4.892 14.457 1.00 87.75 183 TYR A C 1
ATOM 1447 O O . TYR A 1 183 ? -19.358 -4.683 15.680 1.00 87.75 183 TYR A O 1
ATOM 1455 N N . PRO A 1 184 ? -19.765 -3.892 13.592 1.00 84.88 184 PRO 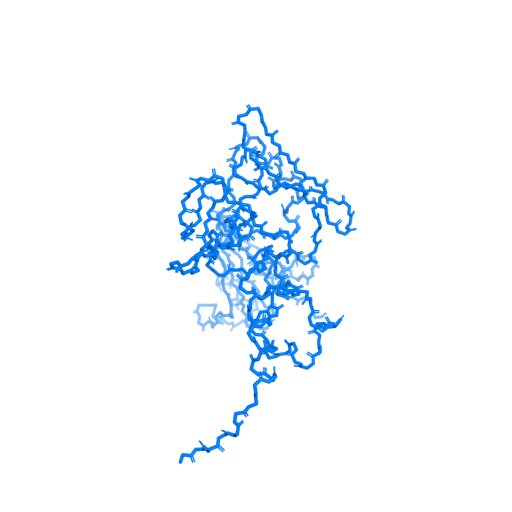A N 1
ATOM 1456 C CA . PRO A 1 184 ? -20.032 -2.535 14.047 1.00 84.88 184 PRO A CA 1
ATOM 1457 C C . PRO A 1 184 ? -21.282 -2.527 14.934 1.00 84.88 184 PRO A C 1
ATOM 1459 O O . PRO A 1 184 ? -22.172 -3.371 14.801 1.00 84.88 184 PRO A O 1
ATOM 1462 N N . LYS A 1 185 ? -21.334 -1.607 15.904 1.00 87.12 185 LYS A N 1
ATOM 1463 C CA . LYS A 1 185 ? -22.362 -1.641 16.959 1.00 87.12 185 LYS A CA 1
ATOM 1464 C C . LYS A 1 185 ? -23.765 -1.418 16.384 1.00 87.12 185 LYS A C 1
ATOM 1466 O O . LYS A 1 185 ? -24.722 -2.007 16.869 1.00 87.12 185 LYS A O 1
ATOM 1471 N N . GLU A 1 186 ? -23.875 -0.611 15.337 1.00 86.88 186 GL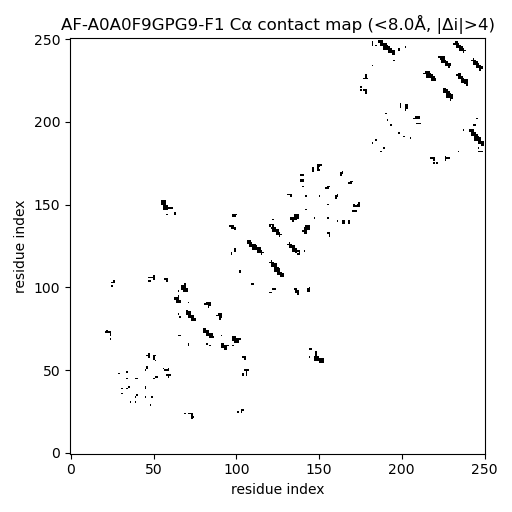U A N 1
ATOM 1472 C CA . GLU A 1 186 ? -25.096 -0.336 14.581 1.00 86.88 186 GLU A CA 1
ATOM 1473 C C . GLU A 1 186 ? -25.693 -1.583 13.903 1.00 86.88 186 GLU A C 1
ATOM 1475 O O . GLU A 1 186 ? -26.915 -1.778 13.953 1.00 86.88 186 GLU A O 1
ATOM 1480 N N . ASP A 1 187 ? -24.851 -2.476 13.376 1.00 88.44 187 ASP A N 1
ATOM 1481 C CA . ASP A 1 187 ? -25.276 -3.688 12.654 1.00 88.44 187 ASP A CA 1
ATOM 1482 C C . ASP A 1 187 ? -25.333 -4.928 13.555 1.00 88.44 187 ASP A C 1
ATOM 1484 O O . ASP A 1 187 ? -25.658 -6.028 13.110 1.00 88.44 187 ASP A O 1
ATOM 1488 N N . CYS A 1 188 ? -25.057 -4.760 14.848 1.00 92.06 188 CYS A N 1
ATOM 1489 C CA . CYS A 1 188 ? -25.103 -5.837 15.824 1.00 92.06 188 CYS A CA 1
ATOM 1490 C C . CYS A 1 188 ? -26.201 -5.625 16.865 1.00 92.06 188 CYS A C 1
ATOM 1492 O O . CYS A 1 188 ? -26.584 -4.507 17.210 1.00 92.06 188 CYS A O 1
ATOM 1494 N N . GLU A 1 189 ? -26.704 -6.729 17.398 1.00 94.75 189 GLU A N 1
ATOM 1495 C CA . GLU A 1 189 ? -27.414 -6.751 18.665 1.00 94.75 189 GLU A CA 1
ATOM 1496 C C . GLU A 1 189 ? -26.395 -6.863 19.803 1.00 94.75 189 GLU A C 1
ATOM 1498 O O . GLU A 1 189 ? -25.548 -7.762 19.813 1.00 94.75 189 GLU A O 1
ATOM 1503 N N . THR A 1 190 ? -26.482 -5.960 20.780 1.00 95.31 190 THR A N 1
ATOM 1504 C CA . THR A 1 190 ? -25.745 -6.108 22.034 1.00 95.31 190 THR A CA 1
ATOM 1505 C C . THR A 1 190 ? -26.498 -7.066 22.949 1.00 95.31 190 THR A C 1
ATOM 1507 O O . THR A 1 190 ? -27.481 -6.690 23.581 1.00 95.31 190 THR A O 1
ATOM 1510 N N . VAL A 1 191 ? -26.010 -8.300 23.037 1.00 96.69 191 VAL A N 1
ATOM 1511 C CA . VAL A 1 191 ? -26.603 -9.362 23.862 1.00 96.69 191 VAL A CA 1
ATOM 1512 C C . VAL A 1 191 ? -26.323 -9.122 25.342 1.00 96.69 191 VAL A C 1
ATOM 1514 O O . VAL A 1 191 ? -27.156 -9.406 26.200 1.00 96.69 191 VAL A O 1
ATOM 1517 N N . TRP A 1 192 ? -25.142 -8.585 25.655 1.00 97.75 192 TRP A N 1
ATOM 1518 C CA . TRP A 1 192 ? -24.758 -8.285 27.028 1.00 97.75 192 TRP A CA 1
ATOM 1519 C C . TRP A 1 192 ? -23.642 -7.239 27.099 1.00 97.75 192 TRP A C 1
ATOM 1521 O O . TRP A 1 192 ? -22.731 -7.247 26.275 1.00 97.75 192 TRP A O 1
ATOM 1531 N N . GLU A 1 193 ? -23.676 -6.396 28.134 1.00 97.25 193 GLU A N 1
ATOM 1532 C CA . GLU A 1 193 ? -22.592 -5.490 28.535 1.00 97.25 193 GLU A CA 1
ATOM 1533 C C . GLU A 1 193 ? -22.364 -5.598 30.050 1.00 97.25 193 GLU A C 1
ATOM 1535 O O . GLU A 1 193 ? -23.309 -5.678 30.840 1.00 97.25 193 GLU A O 1
ATOM 1540 N N . GLY A 1 194 ? -21.105 -5.579 30.481 1.00 97.00 194 GLY A N 1
ATOM 1541 C CA . GLY A 1 194 ? -20.757 -5.604 31.898 1.00 97.00 194 GLY A CA 1
ATOM 1542 C C . GLY A 1 194 ? -19.254 -5.642 32.139 1.00 97.00 194 GLY A C 1
ATOM 1543 O O . GLY A 1 194 ? -18.478 -5.102 31.365 1.00 97.00 194 GLY A O 1
ATOM 1544 N N . HIS A 1 195 ? -18.826 -6.251 33.244 1.00 97.69 195 HIS A N 1
ATOM 1545 C CA . HIS A 1 195 ? -17.406 -6.397 33.584 1.00 97.69 195 HIS A CA 1
ATOM 1546 C C . HIS A 1 195 ? -16.886 -7.765 33.122 1.00 97.69 195 HIS A C 1
ATOM 1548 O O . HIS A 1 195 ? -17.556 -8.767 33.361 1.00 97.69 195 HIS A O 1
ATOM 1554 N N . GLU A 1 196 ? -15.666 -7.839 32.574 1.00 95.94 196 GLU A N 1
ATOM 1555 C CA . GLU A 1 196 ? -15.036 -9.069 32.046 1.00 95.94 196 GLU A CA 1
ATOM 1556 C C . GLU A 1 196 ? -15.132 -10.299 32.971 1.00 95.94 196 GLU A C 1
ATOM 1558 O O . GLU A 1 196 ? -15.312 -11.416 32.501 1.00 95.94 196 GLU A O 1
ATOM 1563 N N . LYS A 1 197 ? -15.125 -10.117 34.299 1.00 96.38 197 LYS A N 1
ATOM 1564 C CA . LYS A 1 197 ? -15.244 -11.217 35.273 1.00 96.38 197 LYS A CA 1
ATOM 1565 C C . LYS A 1 197 ? -16.592 -11.942 35.223 1.00 96.38 197 LYS A C 1
ATOM 1567 O O . LYS A 1 197 ? -16.705 -13.052 35.729 1.00 96.38 197 LYS A O 1
ATOM 1572 N N . LYS A 1 198 ? -17.623 -11.307 34.663 1.00 97.25 198 LYS A N 1
ATOM 1573 C CA . LYS A 1 198 ? -18.969 -11.872 34.498 1.00 97.25 198 LYS A CA 1
ATOM 1574 C C . LYS A 1 198 ? -19.216 -12.401 33.085 1.00 97.25 198 LYS A C 1
ATOM 1576 O O . LYS A 1 198 ? -20.291 -12.931 32.835 1.00 97.25 198 LYS A O 1
ATOM 1581 N N . LEU A 1 199 ? -18.241 -12.279 32.186 1.00 96.00 199 LEU A N 1
ATOM 1582 C CA . LEU A 1 199 ? -18.399 -12.570 30.766 1.00 96.00 199 LEU A CA 1
ATOM 1583 C C . LEU A 1 199 ? -18.750 -14.039 30.497 1.00 96.00 199 LEU A C 1
ATOM 1585 O O . LEU A 1 199 ? -19.731 -14.301 29.812 1.00 96.00 199 LEU A O 1
ATOM 1589 N N . SER A 1 200 ? -18.027 -14.997 31.089 1.00 95.38 200 SER A N 1
ATOM 1590 C CA . SER A 1 200 ? -18.326 -16.429 30.906 1.00 95.38 200 SER A CA 1
ATOM 1591 C C . SER A 1 200 ? -19.708 -16.807 31.448 1.00 95.38 200 SER A C 1
ATOM 1593 O O . SER A 1 200 ? -20.430 -17.581 30.828 1.00 95.38 200 SER A O 1
ATOM 1595 N N . ALA A 1 201 ? -20.114 -16.219 32.579 1.00 96.25 201 ALA A N 1
ATOM 1596 C CA . ALA A 1 201 ? -21.444 -16.437 33.145 1.00 96.25 201 ALA A CA 1
ATOM 1597 C C . ALA A 1 201 ? -22.546 -15.825 32.264 1.00 96.25 201 ALA A C 1
ATOM 1599 O O . ALA A 1 201 ? -23.581 -16.452 32.057 1.00 96.25 201 ALA A O 1
ATOM 1600 N N . ALA A 1 202 ? -22.315 -14.627 31.721 1.00 96.75 202 ALA A N 1
ATOM 1601 C CA . ALA A 1 202 ? -23.230 -13.974 30.791 1.00 96.75 202 ALA A CA 1
ATOM 1602 C C . ALA A 1 202 ? -23.368 -14.757 29.479 1.00 96.75 202 ALA A C 1
ATOM 1604 O O . ALA A 1 202 ? -24.480 -14.928 28.989 1.00 96.75 202 ALA A O 1
ATOM 1605 N N . TRP A 1 203 ? -22.262 -15.292 28.953 1.00 97.38 203 TRP A N 1
ATOM 1606 C CA . TRP A 1 203 ? -22.273 -16.152 27.772 1.00 97.38 203 TRP A CA 1
ATOM 1607 C C . TRP A 1 203 ? -23.114 -17.406 27.998 1.00 97.38 203 TRP A C 1
ATOM 1609 O O . TRP A 1 203 ? -24.019 -17.698 27.218 1.00 97.38 203 TRP A O 1
ATOM 1619 N N . ARG A 1 204 ? -22.869 -18.108 29.111 1.00 96.69 204 ARG A N 1
ATOM 1620 C CA . ARG A 1 204 ? -23.626 -19.308 29.466 1.00 96.69 204 ARG A CA 1
ATOM 1621 C C . ARG A 1 204 ? -25.112 -19.011 29.674 1.00 96.69 204 ARG A C 1
ATOM 1623 O O . ARG A 1 204 ? -25.946 -19.805 29.267 1.00 96.69 204 ARG A O 1
ATOM 1630 N N . ALA A 1 205 ? -25.454 -17.858 30.246 1.00 96.44 205 ALA A N 1
ATOM 1631 C CA . ALA A 1 205 ? -26.847 -17.439 30.392 1.00 96.44 205 ALA A CA 1
ATOM 1632 C C . ALA A 1 205 ? -27.531 -17.125 29.047 1.00 96.44 205 ALA A C 1
ATOM 1634 O O . ALA A 1 205 ? -28.729 -17.358 28.914 1.00 96.44 205 ALA A O 1
ATOM 1635 N N . ALA A 1 206 ? -26.792 -16.598 28.066 1.00 95.62 206 ALA A N 1
ATOM 1636 C CA . ALA A 1 206 ? -27.337 -16.224 26.762 1.00 95.62 206 ALA A CA 1
ATOM 1637 C C . ALA A 1 206 ? -27.459 -17.407 25.786 1.00 95.62 206 ALA A C 1
ATOM 1639 O O . ALA A 1 206 ? -28.394 -17.437 24.988 1.00 95.62 206 ALA A O 1
ATOM 1640 N N . TYR A 1 207 ? -26.522 -18.360 25.832 1.00 96.06 207 TYR A N 1
ATOM 1641 C CA . TYR A 1 207 ? -26.395 -19.406 24.809 1.00 96.06 207 TYR A CA 1
ATOM 1642 C C . TYR A 1 207 ? -26.368 -20.842 25.347 1.00 96.06 207 TYR A C 1
ATOM 1644 O O . TYR A 1 207 ? -26.347 -21.766 24.546 1.00 96.06 207 TYR A O 1
ATOM 1652 N N . ASP A 1 208 ? -26.351 -21.045 26.669 1.00 95.94 208 ASP A N 1
ATOM 1653 C CA . ASP A 1 208 ? -26.169 -22.362 27.314 1.00 95.94 208 ASP A CA 1
ATOM 1654 C C . ASP A 1 208 ? -24.888 -23.109 26.875 1.00 95.94 208 ASP A C 1
ATOM 1656 O O . ASP A 1 208 ? -24.788 -24.334 26.893 1.00 95.94 208 ASP A O 1
ATOM 1660 N N . GLU A 1 209 ? -23.859 -22.347 26.506 1.00 95.56 209 GLU A N 1
ATOM 1661 C CA . GLU A 1 209 ? -22.548 -22.840 26.076 1.00 95.56 209 GLU A CA 1
ATOM 1662 C C . GLU A 1 209 ? -21.467 -22.471 27.109 1.00 95.56 209 GLU A C 1
ATOM 1664 O O . GLU A 1 209 ? -21.613 -21.508 27.869 1.00 95.56 209 GLU A O 1
ATOM 1669 N N . ASP A 1 210 ? -20.359 -23.216 27.142 1.00 93.50 210 ASP A N 1
ATOM 1670 C CA . ASP A 1 210 ? -19.150 -22.780 27.851 1.00 93.50 210 ASP A CA 1
ATOM 1671 C C . ASP A 1 210 ? -18.255 -21.988 26.898 1.00 93.50 210 ASP A C 1
ATOM 1673 O O . ASP A 1 210 ? -17.724 -22.530 25.932 1.00 93.50 210 ASP A O 1
ATOM 1677 N N . LEU A 1 211 ? -18.088 -20.695 27.181 1.00 91.31 211 LEU A N 1
ATOM 1678 C CA . LEU A 1 211 ? -17.277 -19.790 26.370 1.00 91.31 211 LEU A CA 1
ATOM 1679 C C . LEU A 1 211 ? -15.826 -20.270 26.215 1.00 91.31 211 LEU A C 1
ATOM 1681 O O . LEU A 1 211 ? -15.217 -20.016 25.181 1.00 91.31 211 LEU A O 1
ATOM 1685 N N . LEU A 1 212 ? -15.263 -20.922 27.237 1.00 89.88 212 LEU A N 1
ATOM 1686 C CA . LEU A 1 212 ? -13.852 -21.322 27.242 1.00 89.88 212 LEU A CA 1
ATOM 1687 C C . LEU A 1 212 ? -13.581 -22.579 26.407 1.00 89.88 212 LEU A C 1
ATOM 1689 O O . LEU A 1 212 ? -12.437 -22.808 26.026 1.00 89.88 212 LEU A O 1
ATOM 1693 N N . GLU A 1 213 ? -14.622 -23.352 26.098 1.00 92.00 213 GLU A N 1
ATOM 1694 C CA . GLU A 1 213 ? -14.538 -24.583 25.302 1.00 92.00 213 GLU A CA 1
ATOM 1695 C C . GLU A 1 213 ? -14.834 -24.342 23.812 1.00 92.00 213 GLU A C 1
ATOM 1697 O O . GLU A 1 213 ? -14.746 -25.258 22.994 1.00 92.00 213 GLU A O 1
ATOM 1702 N N . LEU A 1 214 ? -15.202 -23.113 23.431 1.00 91.38 214 LEU A N 1
ATOM 1703 C CA . LEU A 1 214 ? -15.482 -22.770 22.041 1.00 91.38 214 LEU A CA 1
ATOM 1704 C C . LEU A 1 214 ? -14.198 -22.535 21.243 1.00 91.38 214 LEU A C 1
ATOM 1706 O O . LEU A 1 214 ? -13.313 -21.777 21.646 1.00 91.38 214 LEU A O 1
ATOM 1710 N N . GLU A 1 215 ? -14.149 -23.098 20.036 1.00 89.62 215 GLU A N 1
ATOM 1711 C CA . GLU A 1 215 ? -13.124 -22.743 19.060 1.00 89.62 215 GLU A CA 1
ATOM 1712 C C . GLU A 1 215 ? -13.389 -21.343 18.491 1.00 89.62 215 GLU A C 1
ATOM 1714 O O . GLU A 1 215 ? -14.429 -21.063 17.887 1.00 89.62 215 GLU A O 1
ATOM 1719 N N . MET A 1 216 ? -12.418 -20.449 18.678 1.00 91.12 216 MET A N 1
ATOM 1720 C CA . MET A 1 216 ? -12.447 -19.112 18.091 1.00 91.12 216 MET A CA 1
ATOM 1721 C C . MET A 1 216 ? -12.217 -19.195 16.581 1.00 91.12 216 MET A C 1
ATOM 1723 O O . MET A 1 216 ? -11.241 -19.792 16.130 1.00 91.12 216 MET A O 1
ATOM 1727 N N . ILE A 1 217 ? -13.062 -18.516 15.802 1.00 89.38 217 ILE A N 1
ATOM 1728 C CA . ILE A 1 217 ? -12.856 -18.352 14.355 1.00 89.38 217 ILE A CA 1
ATOM 1729 C C . ILE A 1 217 ? -11.656 -17.433 14.107 1.00 89.38 217 ILE A C 1
ATOM 1731 O O . ILE A 1 217 ? -10.818 -17.694 13.245 1.00 89.38 217 ILE A O 1
ATOM 1735 N N . ALA A 1 218 ? -11.577 -16.345 14.872 1.00 85.94 218 ALA A N 1
ATOM 1736 C CA . ALA A 1 218 ? -10.497 -15.372 14.814 1.00 85.94 218 ALA A CA 1
ATOM 1737 C C . ALA A 1 218 ? -10.378 -14.631 16.151 1.00 85.94 218 ALA A C 1
ATOM 1739 O O . ALA A 1 218 ? -11.354 -14.500 16.889 1.00 85.94 218 ALA A O 1
ATOM 1740 N N . SER A 1 219 ? -9.201 -14.078 16.438 1.00 89.44 219 SER A N 1
ATOM 1741 C CA . SER A 1 219 ? -9.001 -13.143 17.549 1.00 89.44 219 SER A CA 1
ATOM 1742 C C . SER A 1 219 ? -8.064 -11.999 17.154 1.00 89.44 219 SER A C 1
ATOM 1744 O O . SER A 1 219 ? -7.166 -12.172 16.330 1.00 89.44 219 SER A O 1
ATOM 1746 N N . SER A 1 220 ? -8.286 -10.823 17.744 1.00 82.94 220 SER A N 1
ATOM 1747 C CA . SER A 1 220 ? -7.410 -9.655 17.614 1.00 82.94 220 SER A CA 1
ATOM 1748 C C . SER A 1 220 ? -7.179 -9.023 18.985 1.00 82.94 220 SER A C 1
ATOM 1750 O O . SER A 1 220 ? -8.071 -8.993 19.834 1.00 82.94 220 SER A O 1
ATOM 1752 N N . SER A 1 221 ? -5.980 -8.486 19.202 1.00 83.62 221 SER A N 1
ATOM 1753 C CA . SER A 1 221 ? -5.613 -7.782 20.431 1.00 83.62 221 SER A CA 1
ATOM 1754 C C . SER A 1 221 ? -5.023 -6.424 20.086 1.00 83.62 221 SER A C 1
ATOM 1756 O O . SER A 1 221 ? -4.091 -6.330 19.290 1.00 83.62 221 SER A O 1
ATOM 1758 N N . PHE A 1 222 ? -5.548 -5.388 20.723 1.00 80.25 222 PHE A N 1
ATOM 1759 C CA . PHE A 1 222 ? -5.128 -3.998 20.599 1.00 80.25 222 PHE A CA 1
ATOM 1760 C C . PHE A 1 222 ? -4.798 -3.439 21.986 1.00 80.25 222 PHE A C 1
ATOM 1762 O O . PHE A 1 222 ? -5.032 -4.097 22.999 1.00 80.25 222 PHE A O 1
ATOM 1769 N N . ALA A 1 223 ? -4.246 -2.225 22.042 1.00 77.62 223 ALA A N 1
ATOM 1770 C CA . ALA A 1 223 ? -3.958 -1.563 23.316 1.00 77.62 223 ALA A CA 1
ATOM 1771 C C . ALA A 1 223 ? -5.235 -1.327 24.145 1.00 77.62 223 ALA A C 1
ATOM 1773 O O . ALA A 1 223 ? -5.221 -1.490 25.364 1.00 77.62 223 ALA A O 1
ATOM 1774 N N . ASP A 1 224 ? -6.340 -1.005 23.469 1.00 86.25 224 ASP A N 1
ATOM 1775 C CA . ASP A 1 224 ? -7.583 -0.588 24.122 1.00 86.25 224 ASP A CA 1
ATOM 1776 C C . ASP A 1 224 ? -8.559 -1.743 24.375 1.00 86.25 224 ASP A C 1
ATOM 1778 O O . ASP A 1 224 ? -9.450 -1.624 25.215 1.00 86.25 224 ASP A O 1
ATOM 1782 N N . TYR A 1 225 ? -8.424 -2.863 23.659 1.00 90.94 225 TYR A N 1
ATOM 1783 C CA . TYR A 1 225 ? -9.316 -4.012 23.807 1.00 90.94 225 TYR A CA 1
ATOM 1784 C C . TYR A 1 225 ? -8.755 -5.294 23.189 1.00 90.94 225 TYR A C 1
ATOM 1786 O O . TYR A 1 225 ? -7.856 -5.294 22.347 1.00 90.94 225 TYR A O 1
ATOM 1794 N N . ARG A 1 226 ? -9.362 -6.410 23.580 1.00 92.19 226 ARG A N 1
ATOM 1795 C CA . ARG A 1 226 ? -9.202 -7.742 22.996 1.00 92.19 226 ARG A CA 1
ATOM 1796 C C . ARG A 1 226 ? -10.548 -8.194 22.455 1.00 92.19 226 ARG A C 1
ATOM 1798 O O . ARG A 1 226 ? -11.574 -7.928 23.075 1.00 92.19 226 ARG A O 1
ATOM 1805 N N . VAL A 1 227 ? -10.549 -8.872 21.316 1.00 93.56 227 VAL A N 1
ATOM 1806 C CA . VAL A 1 227 ? -11.775 -9.326 20.659 1.00 93.56 227 VAL A CA 1
ATOM 1807 C C . VAL A 1 227 ? -11.608 -10.731 20.091 1.00 93.56 227 VAL A C 1
ATOM 1809 O O . VAL A 1 227 ? -10.561 -11.050 19.528 1.00 93.56 227 VAL A O 1
ATOM 1812 N N . ALA A 1 228 ? -12.644 -11.558 20.226 1.00 93.75 228 ALA A N 1
ATOM 1813 C CA . ALA A 1 228 ? -12.717 -12.901 19.662 1.00 93.75 228 ALA A CA 1
ATOM 1814 C C . ALA A 1 228 ? -14.033 -13.101 18.899 1.00 93.75 228 ALA A C 1
ATOM 1816 O O . ALA A 1 228 ? -15.109 -12.809 19.420 1.00 93.75 228 ALA A O 1
ATOM 1817 N N . GLU A 1 229 ? -13.934 -13.604 17.670 1.00 94.19 229 GLU A N 1
ATOM 1818 C CA . GLU A 1 229 ? -15.068 -14.049 16.863 1.00 94.19 229 GLU A CA 1
ATOM 1819 C C . GLU A 1 229 ? -15.354 -15.525 17.133 1.00 94.19 229 GLU A C 1
ATOM 1821 O O . GLU A 1 229 ? -14.449 -16.365 17.120 1.00 94.19 229 GLU A O 1
ATOM 1826 N N . LEU A 1 230 ? -16.628 -15.834 17.335 1.00 94.88 230 LEU A N 1
ATOM 1827 C CA . LEU A 1 230 ? -17.138 -17.152 17.679 1.00 94.88 230 LEU A CA 1
ATOM 1828 C C . LEU A 1 230 ? -18.185 -17.596 16.642 1.00 94.88 230 LEU A C 1
ATOM 1830 O O . LEU A 1 230 ? -18.809 -16.751 15.985 1.00 94.88 230 LEU A O 1
ATOM 1834 N N . PRO A 1 231 ? -18.412 -18.915 16.486 1.00 92.62 231 PRO A N 1
ATOM 1835 C CA . PRO A 1 231 ? -19.413 -19.451 15.566 1.00 92.62 231 PRO A CA 1
ATOM 1836 C C . PRO A 1 231 ? -20.787 -18.804 15.736 1.00 92.62 231 PRO A C 1
ATOM 1838 O O . PRO A 1 231 ? -21.167 -18.456 16.849 1.00 92.62 231 PRO A O 1
ATOM 1841 N N . GLY A 1 232 ? -21.551 -18.677 14.650 1.00 91.38 232 GLY A N 1
ATOM 1842 C CA . GLY A 1 232 ? -22.902 -18.100 14.685 1.00 91.38 232 GLY A CA 1
ATOM 1843 C C . GLY A 1 232 ? -22.950 -16.569 14.647 1.00 91.38 232 GLY A C 1
ATOM 1844 O O . GLY A 1 232 ? -23.927 -15.988 15.112 1.00 91.38 232 GLY A O 1
ATOM 1845 N N . GLY A 1 233 ? -21.901 -15.916 14.131 1.00 92.06 233 GLY A N 1
ATOM 1846 C CA . GLY A 1 233 ? -21.860 -14.457 13.992 1.00 92.06 233 GLY A CA 1
ATOM 1847 C C . GLY A 1 233 ? -21.799 -13.737 15.338 1.00 92.06 233 GLY A C 1
ATOM 1848 O O . GLY A 1 233 ? -22.430 -12.696 15.513 1.00 92.06 233 GLY A O 1
ATOM 1849 N N . ARG A 1 234 ? -21.104 -14.325 16.317 1.00 94.44 234 ARG A N 1
ATOM 1850 C CA . ARG A 1 234 ? -21.015 -13.814 17.688 1.00 94.44 234 ARG A CA 1
ATOM 1851 C C . ARG A 1 234 ? -19.615 -13.288 17.949 1.00 94.44 234 ARG A C 1
ATOM 1853 O O . ARG A 1 234 ? -18.631 -13.876 17.511 1.00 94.44 234 ARG A O 1
ATOM 1860 N N . VAL A 1 235 ? -19.518 -12.206 18.704 1.00 95.62 235 VAL A N 1
ATOM 1861 C CA . VAL A 1 235 ? -18.238 -11.608 19.073 1.00 95.62 235 VAL A CA 1
ATOM 1862 C C . VAL A 1 235 ? -18.224 -11.253 20.551 1.00 95.62 235 VAL A C 1
ATOM 1864 O O . VAL A 1 235 ? -19.210 -10.771 21.111 1.00 95.62 235 VAL A O 1
ATOM 1867 N N . VAL A 1 236 ? -17.082 -11.508 21.178 1.00 96.44 236 VAL A N 1
ATOM 1868 C CA . VAL A 1 236 ? -16.800 -11.167 22.569 1.00 96.44 236 VAL A CA 1
ATOM 1869 C C . VAL A 1 236 ? -15.682 -10.146 22.601 1.00 96.44 236 VAL A C 1
ATOM 1871 O O . VAL A 1 236 ? -14.654 -10.322 21.948 1.00 96.44 236 VAL A O 1
ATOM 1874 N N . ILE A 1 237 ? -15.886 -9.077 23.360 1.00 96.25 237 ILE A N 1
ATOM 1875 C CA . ILE A 1 237 ? -15.003 -7.915 23.382 1.00 96.25 237 ILE A CA 1
ATOM 1876 C C . ILE A 1 237 ? -14.690 -7.612 24.840 1.00 96.25 237 ILE A C 1
ATOM 1878 O O . ILE A 1 237 ? -15.590 -7.572 25.677 1.00 96.25 237 ILE A O 1
ATOM 1882 N N . VAL A 1 238 ? -13.412 -7.417 25.149 1.00 96.25 238 VAL A N 1
ATOM 1883 C CA . VAL A 1 238 ? -12.919 -7.080 26.484 1.00 96.25 238 VAL A CA 1
ATOM 1884 C C . VAL A 1 238 ? -12.054 -5.835 26.381 1.00 96.25 238 VAL A C 1
ATOM 1886 O O . VAL A 1 238 ? -10.969 -5.874 25.803 1.00 96.25 238 VAL A O 1
ATOM 1889 N N . TRP A 1 239 ? -12.536 -4.742 26.952 1.00 95.00 239 TRP A N 1
ATOM 1890 C CA . TRP A 1 239 ? -11.883 -3.441 26.982 1.00 95.00 239 TRP A CA 1
ATOM 1891 C C . TRP A 1 239 ? -10.786 -3.396 28.050 1.00 95.00 239 TRP A C 1
ATOM 1893 O O . TRP A 1 239 ? -10.834 -4.112 29.053 1.00 95.00 239 TRP A O 1
ATOM 1903 N N . CYS A 1 240 ? -9.789 -2.536 27.853 1.00 92.75 240 CYS A N 1
ATOM 1904 C CA . CYS A 1 240 ? -8.662 -2.380 28.774 1.00 92.75 240 CYS A CA 1
ATOM 1905 C C . CYS A 1 240 ? -9.078 -1.849 30.159 1.00 92.75 240 CYS A C 1
ATOM 1907 O O . CYS A 1 240 ? -8.376 -2.090 31.139 1.00 92.75 240 CYS A O 1
ATOM 1909 N N . ASP A 1 241 ? -10.235 -1.185 30.261 1.00 93.88 241 ASP A N 1
ATOM 1910 C CA . ASP A 1 241 ? -10.825 -0.701 31.517 1.00 93.88 241 ASP A CA 1
ATOM 1911 C C . ASP A 1 241 ? -11.603 -1.787 32.294 1.00 93.88 241 ASP A C 1
ATOM 1913 O O . ASP A 1 241 ? -12.212 -1.502 33.327 1.00 93.88 241 ASP A O 1
ATOM 1917 N N . GLY A 1 242 ? -11.587 -3.035 31.813 1.00 92.50 242 GLY A N 1
ATOM 1918 C CA . GL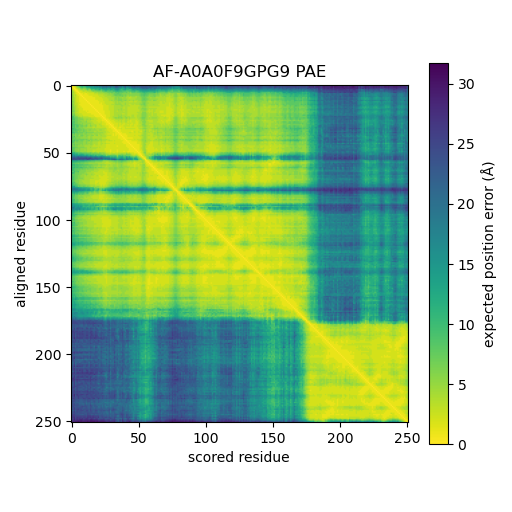Y A 1 242 ? -12.256 -4.179 32.432 1.00 92.50 242 GLY A CA 1
ATOM 1919 C C . GLY A 1 242 ? -13.726 -4.342 32.036 1.00 92.50 242 GLY A C 1
ATOM 1920 O O . GLY A 1 242 ? -14.365 -5.309 32.473 1.00 92.50 242 GLY A O 1
ATOM 1921 N N . LYS A 1 243 ? -14.285 -3.450 31.205 1.00 97.06 243 LYS A N 1
ATOM 1922 C CA . LYS A 1 243 ? -15.599 -3.676 30.591 1.00 97.06 243 LYS A CA 1
ATOM 1923 C C . LYS A 1 243 ? -15.524 -4.794 29.559 1.00 97.06 243 LYS A C 1
ATOM 1925 O O . LYS A 1 243 ? -14.497 -5.023 28.930 1.00 97.06 243 LYS A O 1
ATOM 1930 N N . ALA A 1 244 ? -16.637 -5.476 29.354 1.00 97.25 244 ALA A N 1
ATOM 1931 C CA . ALA A 1 244 ? -16.791 -6.487 28.330 1.00 97.25 244 ALA A CA 1
ATOM 1932 C C . ALA A 1 244 ? -18.192 -6.440 27.729 1.00 97.25 244 ALA A C 1
ATOM 1934 O O . ALA A 1 244 ? -19.150 -6.011 28.376 1.00 97.25 244 ALA A O 1
ATOM 1935 N N . GLU A 1 245 ? -18.301 -6.900 26.493 1.00 97.06 245 GLU A N 1
ATOM 1936 C CA . GLU A 1 245 ? -19.555 -6.959 25.757 1.00 97.06 245 GLU A CA 1
ATOM 1937 C C . GLU A 1 245 ? -19.622 -8.223 24.896 1.00 97.06 245 GLU A C 1
ATOM 1939 O O . GLU A 1 245 ? -18.605 -8.756 24.442 1.00 97.06 245 GLU A O 1
ATOM 1944 N N . ILE A 1 246 ? -20.848 -8.697 24.691 1.00 97.19 246 ILE A N 1
ATOM 1945 C CA . ILE A 1 246 ? -21.193 -9.765 23.760 1.00 97.19 246 ILE A CA 1
ATOM 1946 C C . ILE A 1 246 ? -22.071 -9.133 22.689 1.00 97.19 246 ILE A C 1
ATOM 1948 O O . ILE A 1 246 ? -23.132 -8.586 23.003 1.00 97.19 246 ILE A O 1
ATOM 1952 N N . ARG A 1 247 ? -21.651 -9.231 21.428 1.00 96.19 247 ARG A N 1
ATOM 1953 C CA . ARG A 1 247 ? -22.468 -8.816 20.286 1.00 96.19 247 ARG A CA 1
ATOM 1954 C C . ARG A 1 247 ? -22.789 -10.003 19.391 1.00 96.19 247 ARG A C 1
ATOM 1956 O O . ARG A 1 247 ? -22.016 -10.958 19.306 1.00 96.19 247 ARG A O 1
ATOM 1963 N N . LYS A 1 248 ? -23.922 -9.917 18.706 1.00 95.25 248 LYS A N 1
ATOM 1964 C CA . LYS A 1 248 ? -24.328 -10.839 17.648 1.00 95.25 248 LYS A CA 1
ATOM 1965 C C . LYS A 1 248 ? -24.661 -10.030 16.398 1.00 95.25 248 LYS A C 1
ATOM 1967 O O . LYS A 1 248 ? -25.382 -9.040 16.501 1.00 95.25 248 LYS A O 1
ATOM 1972 N N . GLY A 1 249 ? -24.127 -10.416 15.242 1.00 89.25 249 GLY A N 1
ATOM 1973 C CA . GLY A 1 249 ? -24.496 -9.797 13.968 1.00 89.25 249 GLY A CA 1
ATOM 1974 C C . GLY A 1 249 ? -25.997 -9.952 13.714 1.00 89.25 249 GLY A C 1
ATOM 1975 O O . GLY A 1 249 ? -26.553 -11.024 13.967 1.00 89.25 249 GLY A O 1
ATOM 1976 N N . LYS A 1 250 ? -26.657 -8.881 13.265 1.00 82.12 250 LYS A N 1
ATOM 1977 C CA . LYS A 1 250 ? -28.048 -8.957 12.803 1.00 82.12 250 LYS A CA 1
ATOM 1978 C C . LYS A 1 250 ? -28.078 -9.743 11.487 1.00 82.12 250 LYS A C 1
ATOM 1980 O O . LYS A 1 250 ? -27.201 -9.544 10.648 1.00 82.12 250 LYS A O 1
ATOM 1985 N N . GLU A 1 251 ? -29.034 -10.661 11.352 1.00 61.31 251 GLU A N 1
ATOM 1986 C CA . GLU A 1 251 ? -29.297 -11.369 10.085 1.00 61.31 251 GLU A CA 1
ATOM 1987 C C . GLU A 1 251 ? -29.847 -10.427 9.007 1.00 61.31 251 GLU A C 1
ATOM 1989 O O . GLU A 1 251 ? -30.612 -9.499 9.366 1.00 61.31 251 GLU A O 1
#

Radius of gyration: 24.98 Å; Cα contacts (8 Å, |Δi|>4): 392; chains: 1; bounding box: 61×58×72 Å

Foldseek 3Di:
DDDDDDDPVVVVVVVVVVVCVLQDLADDADPDDDLVPPVVVVDPCSCQQQNHDPAQFQFQDPFDWLSQASQWGWDQDPVGIFIARNVPRGGIGHDDQLGDGHQSSGNFWHFPDWDADPVRRIWTWIAGPVRAIAIDGNDQLHQYPQLRRAHGPCLRRPPVNSVCCNPPVDGDNHDDDAPCVVVPPVQKDWQDKDFLVCQQVSCCVRPVDRPVPFDFPDWDDDPFWIKTHGPQQKIWIAGPVRMITIIHGDD

Mean predicted aligned error: 10.46 Å

Sequence (251 aa):
SERVRYDRVFCGDLLEKAKRIITSYEPPPRAFNRRDYYECGWCDAKEICWGPSRQNMVLPIKQLSCRQCCHATPLINGSGARWSCKKHSFMVGETCEDHLCLPGLFSFAIPDGYVKDSEGAESIKFKNEDGTTWLHGNTKNCFSSRVLQVISKENLTNSLVVATKELFNAEVKSLGTSILDRYPKEDCETVWEGHEKKLSAAWRAAYDEDLLELEMIASSSFADYRVAELPGGRVVIVWCDGKAEIRKGKE

Solvent-accessible surface area (backbone atoms only — not comparable to full-atom values): 14807 Å² total; per-residue (Å²): 134,89,86,78,82,89,51,70,66,62,52,49,54,51,51,54,52,49,50,56,60,70,59,48,83,62,72,79,77,77,94,63,96,54,81,82,39,72,71,47,73,75,39,92,56,36,39,41,64,68,37,55,91,85,52,64,29,52,34,73,60,95,74,81,35,26,80,49,20,69,47,35,39,66,45,78,55,100,90,48,74,49,51,30,26,69,83,77,74,41,74,55,52,67,63,58,84,80,44,37,67,41,61,79,55,38,64,66,41,45,78,71,46,79,47,64,52,99,87,65,54,61,31,38,31,32,31,35,87,89,66,52,63,41,41,36,12,70,52,91,73,36,45,29,62,71,32,32,45,35,38,32,69,70,54,62,67,29,66,66,55,49,50,42,24,63,77,66,70,57,79,71,86,69,63,79,81,55,68,53,76,80,52,42,72,89,58,27,44,76,78,42,77,49,48,48,92,47,43,57,61,51,42,28,73,74,68,76,44,63,64,88,79,54,73,64,78,44,74,44,79,56,90,62,33,36,38,38,34,37,80,89,56,28,36,41,38,37,38,69,87,45,39,22,38,33,35,32,56,60,132